Protein AF-A0A955DPN1-F1 (afdb_monomer)

Radius of gyration: 27.13 Å; Cα contacts (8 Å, |Δi|>4): 500; chains: 1; bounding box: 101×66×66 Å

Sequence (346 aa):
MSRCRNTTSLIPILIAGGLMCVSGARPARAHVAPSDNAGPDRGAAIAEAITALTGWVRAFQTPLFDEPAASIPLPDTPAVCVLLRQRGRFVGDGIDDAGDDKMIRRAAGRAMAEALNDRVITEIPASLQDSIGEQLTVELDIAGEIEPVPGGRFDRAAESIDPGVHGFAMRRGNTIAWRFPAQMLAEGTAGGAAQQMRQLALELELPAEEELGELVAGRDVSLYRFETIHFVVPVGSNAPIVLRRGDTLVHAGPALRDDALALADGIAAHLMARCIRFSAASPDGPESDASAEGPFIVAVADRWRAKTPLPPVQPADERNTLLTMEALARYAGHPRANAAAAARAR

Solvent-accessible surface area (backbone atoms only — not comparable to full-atom values): 20234 Å² total; per-residue (Å²): 143,81,89,83,82,87,80,89,79,87,77,87,81,80,86,79,85,75,82,76,80,80,76,81,73,70,76,76,73,78,72,75,65,84,67,87,76,60,51,75,67,53,56,53,36,48,54,50,47,52,53,52,51,49,52,24,43,37,67,65,46,71,68,54,90,85,42,72,86,24,55,53,63,59,82,85,33,54,33,38,36,25,39,34,21,49,90,85,41,73,39,25,48,15,71,27,57,82,63,52,35,42,29,65,48,53,5,45,49,39,14,52,56,39,28,62,70,26,67,77,57,63,69,48,55,77,93,51,54,80,53,45,27,53,53,31,27,43,32,39,38,39,34,42,71,74,41,80,51,79,47,62,34,44,66,64,37,32,73,76,53,47,66,31,51,36,22,37,35,42,34,46,81,92,48,73,44,80,45,51,24,66,56,28,52,68,74,34,43,34,72,38,49,35,62,53,53,51,50,47,36,48,75,69,73,41,69,88,86,61,43,45,35,56,40,42,74,74,58,61,38,49,46,29,33,26,45,60,56,34,37,36,28,48,57,91,48,90,65,70,42,59,40,57,61,88,37,73,74,72,77,92,62,86,83,48,75,65,58,57,50,53,49,52,52,49,51,52,52,54,51,59,75,50,39,48,72,42,74,66,75,60,96,84,62,78,95,70,75,100,74,64,81,35,70,65,44,51,80,74,70,55,66,84,74,67,98,63,93,71,78,94,72,72,72,62,63,60,54,52,26,51,52,50,51,51,51,34,45,55,45,40,66,38,97,79,44,56,68,69,61,22,61,72,42,102

pLDDT: mean 78.34, std 22.87, range [27.98, 98.81]

Structure (mmCIF, N/CA/C/O backbone):
data_AF-A0A955DPN1-F1
#
_entry.id   AF-A0A955DPN1-F1
#
loop_
_atom_site.group_PDB
_atom_site.id
_atom_site.type_symbol
_atom_site.label_atom_id
_atom_site.label_alt_id
_atom_site.label_comp_id
_atom_site.label_asym_id
_atom_site.label_entity_id
_atom_site.label_seq_id
_atom_site.pdbx_PDB_ins_code
_atom_site.Cartn_x
_atom_site.Cartn_y
_atom_site.Cartn_z
_atom_site.occupancy
_atom_site.B_iso_or_equiv
_atom_site.auth_seq_id
_atom_site.auth_comp_id
_atom_site.auth_asym_id
_atom_site.auth_atom_id
_atom_site.pdbx_PDB_model_num
ATOM 1 N N . MET A 1 1 ? 78.372 43.302 -22.611 1.00 49.19 1 MET A N 1
ATOM 2 C CA . MET A 1 1 ? 78.490 43.890 -21.257 1.00 49.19 1 MET A CA 1
ATOM 3 C C . MET A 1 1 ? 77.511 45.050 -21.141 1.00 49.19 1 MET A C 1
ATOM 5 O O . MET A 1 1 ? 77.825 46.140 -21.587 1.00 49.19 1 MET A O 1
ATOM 9 N N . SER A 1 2 ? 76.309 44.815 -20.613 1.00 41.09 2 SER A N 1
ATOM 10 C CA . SER A 1 2 ? 75.369 45.891 -20.281 1.00 41.09 2 SER A CA 1
ATOM 11 C C . SER A 1 2 ? 74.520 45.447 -19.092 1.00 41.09 2 SER A C 1
ATOM 13 O O . SER A 1 2 ? 73.980 44.343 -19.091 1.00 41.09 2 SER A O 1
ATOM 15 N N . ARG A 1 3 ? 74.520 46.267 -18.038 1.00 41.53 3 ARG A N 1
ATOM 16 C CA . ARG A 1 3 ? 73.886 46.016 -16.738 1.00 41.53 3 ARG A CA 1
ATOM 17 C C . ARG A 1 3 ? 72.402 46.387 -16.821 1.00 41.53 3 ARG A C 1
ATOM 19 O O . ARG A 1 3 ? 72.100 47.546 -17.085 1.00 41.53 3 ARG A O 1
ATOM 26 N N . CYS A 1 4 ? 71.497 45.457 -16.518 1.00 43.50 4 CYS A N 1
ATOM 27 C CA . CYS A 1 4 ? 70.114 45.783 -16.151 1.00 43.50 4 CYS A CA 1
ATOM 28 C C . CYS A 1 4 ? 70.021 45.929 -14.627 1.00 43.50 4 CYS A C 1
ATOM 30 O O . CYS A 1 4 ? 70.470 45.056 -13.885 1.00 43.50 4 CYS A O 1
ATOM 32 N N . ARG A 1 5 ? 69.495 47.070 -14.170 1.00 51.28 5 ARG A N 1
ATOM 33 C CA . ARG A 1 5 ? 69.227 47.375 -12.760 1.00 51.28 5 ARG A CA 1
ATOM 34 C C . ARG A 1 5 ? 67.845 46.849 -12.373 1.00 51.28 5 ARG A C 1
ATOM 36 O O . ARG A 1 5 ? 66.875 47.106 -13.077 1.00 51.28 5 ARG A O 1
ATOM 43 N N . ASN A 1 6 ? 67.802 46.162 -11.234 1.00 36.84 6 ASN A N 1
ATOM 44 C CA . ASN A 1 6 ? 66.601 45.789 -10.495 1.00 36.84 6 ASN A CA 1
ATOM 45 C C . ASN A 1 6 ? 65.925 47.028 -9.894 1.00 36.84 6 ASN A C 1
ATOM 47 O O . ASN A 1 6 ? 66.591 47.822 -9.226 1.00 36.84 6 ASN A O 1
ATOM 51 N N . THR A 1 7 ? 64.603 47.112 -10.029 1.00 44.59 7 THR A N 1
ATOM 52 C CA . THR A 1 7 ? 63.748 47.964 -9.194 1.00 44.59 7 THR A CA 1
ATOM 53 C C . THR A 1 7 ? 62.647 47.084 -8.615 1.00 44.59 7 THR A C 1
ATOM 55 O O . THR A 1 7 ? 61.692 46.720 -9.295 1.00 44.59 7 THR A O 1
ATOM 58 N N . THR A 1 8 ? 62.830 46.689 -7.359 1.00 37.66 8 THR A N 1
ATOM 59 C CA . THR A 1 8 ? 61.875 45.910 -6.569 1.00 37.66 8 THR A CA 1
ATOM 60 C C . THR A 1 8 ? 60.792 46.855 -6.051 1.00 37.66 8 THR A C 1
ATOM 62 O O . THR A 1 8 ? 61.086 47.736 -5.246 1.00 37.66 8 THR A O 1
ATOM 65 N N . SER A 1 9 ? 59.551 46.696 -6.514 1.00 37.34 9 SER A N 1
ATOM 66 C CA . SER A 1 9 ? 58.376 47.353 -5.934 1.00 37.34 9 SER A CA 1
ATOM 67 C C . SER A 1 9 ? 57.582 46.312 -5.144 1.00 37.34 9 SER A C 1
ATOM 69 O O . SER A 1 9 ? 57.165 45.292 -5.691 1.00 37.34 9 SER A O 1
ATOM 71 N N . LEU A 1 10 ? 57.455 46.541 -3.837 1.00 37.41 10 LEU A N 1
ATOM 72 C CA . LEU A 1 10 ? 56.680 45.730 -2.902 1.00 37.41 10 LEU A CA 1
ATOM 73 C C . LEU A 1 10 ? 55.201 46.123 -3.009 1.00 37.41 10 LEU A C 1
ATOM 75 O O . LEU A 1 10 ? 54.825 47.231 -2.635 1.00 37.41 10 LEU A O 1
ATOM 79 N N . ILE A 1 11 ? 54.372 45.204 -3.503 1.00 38.09 11 ILE A N 1
ATOM 80 C CA . ILE A 1 11 ? 52.908 45.288 -3.444 1.00 38.09 11 ILE A CA 1
ATOM 81 C C . ILE A 1 11 ? 52.456 44.568 -2.164 1.00 38.09 11 ILE A C 1
ATOM 83 O O . ILE A 1 11 ? 52.776 43.387 -2.007 1.00 38.09 11 ILE A O 1
ATOM 87 N N . PRO A 1 12 ? 51.708 45.208 -1.248 1.00 38.12 12 PRO A N 1
ATOM 88 C CA . PRO A 1 12 ? 51.078 44.494 -0.147 1.00 38.12 12 PRO A CA 1
ATOM 89 C C . PRO A 1 12 ? 49.860 43.717 -0.669 1.00 38.12 12 PRO A C 1
ATOM 91 O O . PRO A 1 12 ? 48.863 44.298 -1.093 1.00 38.12 12 PRO A O 1
ATOM 94 N N . ILE A 1 13 ? 49.948 42.385 -0.635 1.00 34.62 13 ILE A N 1
ATOM 95 C CA . ILE A 1 13 ? 48.815 41.481 -0.848 1.00 34.62 13 ILE A CA 1
ATOM 96 C C . ILE A 1 13 ? 47.985 41.479 0.441 1.00 34.62 13 ILE A C 1
ATOM 98 O O . ILE A 1 13 ? 48.383 40.899 1.450 1.00 34.62 13 ILE A O 1
ATOM 102 N N . LEU A 1 14 ? 46.826 42.138 0.407 1.00 30.97 14 LEU A N 1
ATOM 103 C CA . LEU A 1 14 ? 45.787 42.001 1.424 1.00 30.97 14 LEU A CA 1
ATOM 104 C C . LEU A 1 14 ? 45.031 40.689 1.153 1.00 30.97 14 LEU A C 1
ATOM 106 O O . LEU A 1 14 ? 44.224 40.608 0.229 1.00 30.97 14 LEU A O 1
ATOM 110 N N . ILE A 1 15 ? 45.305 39.645 1.937 1.00 36.97 15 ILE A N 1
ATOM 111 C CA . ILE A 1 15 ? 44.531 38.396 1.907 1.00 36.97 15 ILE A CA 1
ATOM 112 C C . ILE A 1 15 ? 43.290 38.597 2.784 1.00 36.97 15 ILE A C 1
ATOM 114 O O . ILE A 1 15 ? 43.314 38.353 3.987 1.00 36.97 15 ILE A O 1
ATOM 118 N N . ALA A 1 16 ? 42.198 39.057 2.176 1.00 35.19 16 ALA A N 1
ATOM 119 C CA . ALA A 1 16 ? 40.862 38.976 2.756 1.00 35.19 16 ALA A CA 1
ATOM 120 C C . ALA A 1 16 ? 40.240 37.628 2.355 1.00 35.19 16 ALA A C 1
ATOM 122 O O . ALA A 1 16 ? 39.578 37.506 1.326 1.00 35.19 16 ALA A O 1
ATOM 123 N N . GLY A 1 17 ? 40.503 36.591 3.153 1.00 32.34 17 GLY A N 1
ATOM 124 C CA . GLY A 1 17 ? 39.889 35.269 3.011 1.00 32.34 17 GLY A CA 1
ATOM 125 C C . GLY A 1 17 ? 38.437 35.277 3.488 1.00 32.34 17 GLY A C 1
ATOM 126 O O . GLY A 1 17 ? 38.140 34.805 4.580 1.00 32.34 17 GLY A O 1
ATOM 127 N N . GLY A 1 18 ? 37.537 35.841 2.684 1.00 31.52 18 GLY A N 1
ATOM 128 C CA . GLY A 1 18 ? 36.095 35.701 2.862 1.00 31.52 18 GLY A CA 1
ATOM 129 C C . GLY A 1 18 ? 35.643 34.325 2.382 1.00 31.52 18 GLY A C 1
ATOM 130 O O . GLY A 1 18 ? 35.531 34.089 1.181 1.00 31.52 18 GLY A O 1
ATOM 131 N N . LEU A 1 19 ? 35.386 33.414 3.319 1.00 32.81 19 LEU A N 1
ATOM 132 C CA . LEU A 1 19 ? 34.731 32.136 3.056 1.00 32.81 19 LEU A CA 1
ATOM 133 C C . LEU A 1 19 ? 33.259 32.409 2.686 1.00 32.81 19 LEU A C 1
ATOM 135 O O . LEU A 1 19 ? 32.390 32.481 3.551 1.00 32.81 19 LEU A O 1
ATOM 139 N N . MET A 1 20 ? 32.976 32.620 1.398 1.00 27.98 20 MET A N 1
ATOM 140 C CA . MET A 1 20 ? 31.605 32.627 0.883 1.00 27.98 20 MET A CA 1
ATOM 141 C C . MET A 1 20 ? 31.064 31.194 0.909 1.00 27.98 20 MET A C 1
ATOM 143 O O . MET A 1 20 ? 31.364 30.383 0.034 1.00 27.98 20 MET A O 1
ATOM 147 N N . CYS A 1 21 ? 30.236 30.884 1.906 1.00 30.19 21 CYS A N 1
ATOM 148 C CA . CYS A 1 21 ? 29.330 29.743 1.846 1.00 30.19 21 CYS A CA 1
ATOM 149 C C . CYS A 1 21 ? 28.296 30.005 0.744 1.00 30.19 21 CYS A C 1
ATOM 151 O O . CYS A 1 21 ? 27.270 30.645 0.973 1.00 30.19 21 CYS A O 1
ATOM 153 N N . VAL A 1 22 ? 28.565 29.516 -0.466 1.00 29.02 22 VAL A N 1
ATOM 154 C CA . VAL A 1 22 ? 27.547 29.385 -1.512 1.00 29.02 22 VAL A CA 1
ATOM 155 C C . VAL A 1 22 ? 26.639 28.226 -1.105 1.00 29.02 22 VAL A C 1
ATOM 157 O O . VAL A 1 22 ? 26.831 27.079 -1.503 1.00 29.02 22 VAL A O 1
ATOM 160 N N . SER A 1 23 ? 25.660 28.521 -0.251 1.00 34.00 23 SER A N 1
ATOM 161 C CA . SER A 1 23 ? 24.534 27.632 0.018 1.00 34.00 23 SER A CA 1
ATOM 162 C C . SER A 1 23 ? 23.695 27.544 -1.251 1.00 34.00 23 SER A C 1
ATOM 164 O O . SER A 1 23 ? 22.790 28.345 -1.476 1.00 34.00 23 SER A O 1
ATOM 166 N N . GLY A 1 24 ? 24.020 26.573 -2.105 1.00 29.48 24 GLY A N 1
ATOM 167 C CA . GLY A 1 24 ? 23.182 26.149 -3.217 1.00 29.48 24 GLY A CA 1
ATOM 168 C C . GLY A 1 24 ? 21.908 25.498 -2.687 1.00 29.48 24 GLY A C 1
ATOM 169 O O . GLY A 1 24 ? 21.762 24.279 -2.733 1.00 29.48 24 GLY A O 1
ATOM 170 N N . ALA A 1 25 ? 20.991 26.308 -2.158 1.00 32.88 25 ALA A N 1
ATOM 171 C CA . ALA A 1 25 ? 19.618 25.902 -1.942 1.00 32.88 25 ALA A CA 1
ATOM 172 C C . ALA A 1 25 ? 19.031 25.596 -3.323 1.00 32.88 25 ALA A C 1
ATOM 174 O O . ALA A 1 25 ? 18.655 26.497 -4.072 1.00 32.88 25 ALA A O 1
ATOM 175 N N . ARG A 1 26 ? 19.004 24.310 -3.695 1.00 30.22 26 ARG A N 1
ATOM 176 C CA . ARG A 1 26 ? 18.127 23.859 -4.775 1.00 30.22 26 ARG A CA 1
ATOM 177 C C . ARG A 1 26 ? 16.724 24.333 -4.394 1.00 30.22 26 ARG A C 1
ATOM 179 O O . ARG A 1 26 ? 16.301 24.011 -3.282 1.00 30.22 26 ARG A O 1
ATOM 186 N N . PRO A 1 27 ? 16.022 25.097 -5.248 1.00 28.92 27 PRO A N 1
ATOM 187 C CA . PRO A 1 27 ? 14.641 25.437 -4.965 1.00 28.92 27 PRO A CA 1
ATOM 188 C C . PRO A 1 27 ? 13.906 24.120 -4.739 1.00 28.92 27 PRO A C 1
ATOM 190 O O . PRO A 1 27 ? 13.987 23.213 -5.573 1.00 28.92 27 PRO A O 1
ATOM 193 N N . ALA A 1 28 ? 13.262 23.988 -3.578 1.00 33.62 28 ALA A N 1
ATOM 194 C CA . ALA A 1 28 ? 12.294 22.932 -3.366 1.00 33.62 28 ALA A CA 1
ATOM 195 C C . ALA A 1 28 ? 11.327 23.030 -4.546 1.00 33.62 28 ALA A C 1
ATOM 197 O O . ALA A 1 28 ? 10.670 24.058 -4.720 1.00 33.62 28 ALA A O 1
ATOM 198 N N . ARG A 1 29 ? 11.324 22.020 -5.425 1.00 29.92 29 ARG A N 1
ATOM 199 C CA . ARG A 1 29 ? 10.289 21.920 -6.450 1.00 29.92 29 ARG A CA 1
ATOM 200 C C . ARG A 1 29 ? 8.978 21.978 -5.683 1.00 29.92 29 ARG A C 1
ATOM 202 O O . ARG A 1 29 ? 8.756 21.136 -4.816 1.00 29.92 29 ARG A O 1
ATOM 209 N N . ALA A 1 30 ? 8.168 22.997 -5.959 1.00 30.41 30 ALA A N 1
ATOM 210 C CA . ALA A 1 30 ? 6.791 23.023 -5.510 1.00 30.41 30 ALA A CA 1
ATOM 211 C C . ALA A 1 30 ? 6.170 21.725 -6.025 1.00 30.41 30 ALA A C 1
ATOM 213 O O . ALA A 1 30 ? 6.030 21.538 -7.235 1.00 30.41 30 ALA A O 1
ATOM 214 N N . HIS A 1 31 ? 5.943 20.778 -5.118 1.00 39.78 31 HIS A N 1
ATOM 215 C CA . HIS A 1 31 ? 5.245 19.560 -5.467 1.00 39.78 31 HIS A CA 1
ATOM 216 C C . HIS A 1 31 ? 3.850 19.989 -5.883 1.00 39.78 31 HIS A C 1
ATOM 218 O O . HIS A 1 31 ? 3.124 20.596 -5.095 1.00 39.78 31 HIS A O 1
ATOM 224 N N . VAL A 1 32 ? 3.526 19.705 -7.139 1.00 33.56 32 VAL A N 1
ATOM 225 C CA . VAL A 1 32 ? 2.166 19.765 -7.654 1.00 33.56 32 VAL A CA 1
ATOM 226 C C . VAL A 1 32 ? 1.325 18.957 -6.664 1.00 33.56 32 VAL A C 1
ATOM 228 O O . VAL A 1 32 ? 1.688 17.826 -6.328 1.00 33.56 32 VAL A O 1
ATOM 231 N N . ALA A 1 33 ? 0.283 19.573 -6.101 1.00 39.56 33 ALA A N 1
ATOM 232 C CA . ALA A 1 33 ? -0.752 18.830 -5.390 1.00 39.56 33 ALA A CA 1
ATOM 233 C C . ALA A 1 33 ? -1.202 17.666 -6.295 1.00 39.56 33 ALA A C 1
ATOM 235 O O . ALA A 1 33 ? -1.120 17.837 -7.514 1.00 39.56 33 ALA A O 1
ATOM 236 N N . PRO A 1 34 ? -1.621 16.502 -5.758 1.00 46.75 34 PRO A N 1
ATOM 237 C CA . PRO A 1 34 ? -2.196 15.444 -6.594 1.00 46.75 34 PRO A CA 1
ATOM 238 C C . PRO A 1 34 ? -3.159 16.114 -7.567 1.00 46.75 34 PRO A C 1
ATOM 240 O O . PRO A 1 34 ? -4.005 16.890 -7.126 1.00 46.75 34 PRO A O 1
ATOM 243 N N . SER A 1 35 ? -2.898 15.987 -8.871 1.00 43.94 35 SER A N 1
ATOM 244 C CA . SER A 1 35 ? -3.526 16.883 -9.836 1.00 43.94 35 SER A CA 1
ATOM 245 C C . SER A 1 35 ? -5.037 16.807 -9.651 1.00 43.94 35 SER A C 1
ATOM 247 O O . SER A 1 35 ? -5.589 15.711 -9.757 1.00 43.94 35 SER A O 1
ATOM 249 N N . ASP A 1 36 ? -5.700 17.950 -9.463 1.00 46.56 36 ASP A N 1
ATOM 250 C CA . ASP A 1 36 ? -7.168 18.105 -9.481 1.00 46.56 36 ASP A CA 1
ATOM 251 C C . ASP A 1 36 ? -7.813 17.631 -10.812 1.00 46.56 36 ASP A C 1
ATOM 253 O O . ASP A 1 36 ? -8.993 17.843 -11.065 1.00 46.56 36 ASP A O 1
ATOM 257 N N . ASN A 1 37 ? -7.047 16.973 -11.686 1.00 45.25 37 ASN A N 1
ATOM 258 C CA . ASN A 1 37 ? -7.471 16.374 -12.943 1.00 45.25 37 ASN A CA 1
ATOM 259 C C . ASN A 1 37 ? -8.118 14.993 -12.775 1.00 45.25 37 ASN A C 1
ATOM 261 O O . ASN A 1 37 ? -8.445 14.362 -13.781 1.00 45.25 37 ASN A O 1
ATOM 265 N N . ALA A 1 38 ? -8.305 14.489 -11.550 1.00 56.12 38 ALA A N 1
ATOM 266 C CA . ALA A 1 38 ? -9.235 13.388 -11.350 1.00 56.12 38 ALA A CA 1
ATOM 267 C C . ALA A 1 38 ? -10.624 13.915 -11.727 1.00 56.12 38 ALA A C 1
ATOM 269 O O . ALA A 1 38 ? -11.233 14.669 -10.971 1.00 56.12 38 ALA A O 1
ATOM 270 N N . GLY A 1 39 ? -11.097 13.573 -12.931 1.00 60.09 39 GLY A N 1
ATOM 271 C CA . GLY A 1 39 ? -12.447 13.922 -13.358 1.00 60.09 39 GLY A CA 1
ATOM 272 C C . GLY A 1 39 ? -13.460 13.533 -12.272 1.00 60.09 39 GLY A C 1
ATOM 273 O O . GLY A 1 39 ? -13.199 12.590 -11.516 1.00 60.09 39 GLY A O 1
ATOM 274 N N . PRO A 1 40 ? -14.601 14.236 -12.165 1.00 65.06 40 PRO A N 1
ATOM 275 C CA . PRO A 1 40 ? -15.591 14.015 -11.104 1.00 65.06 40 PRO A CA 1
ATOM 276 C C . PRO A 1 40 ? -15.974 12.533 -10.936 1.00 65.06 40 PRO A C 1
ATOM 278 O O . PRO A 1 40 ? -16.192 12.070 -9.816 1.00 65.06 40 PRO A O 1
ATOM 281 N N . ASP A 1 41 ? -15.937 11.774 -12.029 1.00 80.81 41 ASP A N 1
ATOM 282 C CA . ASP A 1 41 ? -16.224 10.341 -12.069 1.00 80.81 41 ASP A CA 1
ATOM 283 C C . ASP A 1 41 ? -15.196 9.488 -11.298 1.00 80.81 41 ASP A C 1
ATOM 285 O O . ASP A 1 41 ? -15.568 8.530 -10.619 1.00 80.81 41 ASP A O 1
ATOM 289 N N . ARG A 1 42 ? -13.904 9.853 -11.316 1.00 86.94 42 ARG A N 1
ATOM 290 C CA . ARG A 1 42 ? -12.852 9.123 -10.582 1.00 86.94 42 ARG A CA 1
ATOM 291 C C . ARG A 1 42 ? -12.993 9.308 -9.073 1.00 86.94 42 ARG A C 1
ATOM 293 O O . ARG A 1 42 ? -12.794 8.357 -8.323 1.00 86.94 42 ARG A O 1
ATOM 300 N N . GLY A 1 43 ? -13.358 10.510 -8.623 1.00 88.31 43 GLY A N 1
ATOM 301 C CA . GLY A 1 43 ? -13.596 10.781 -7.203 1.00 88.31 43 GLY A CA 1
ATOM 302 C C . GLY A 1 43 ? -14.744 9.941 -6.635 1.00 88.31 43 GLY A C 1
ATOM 303 O O . GLY A 1 43 ? -14.609 9.368 -5.553 1.00 88.31 43 GLY A O 1
ATOM 304 N N . ALA A 1 44 ? -15.840 9.808 -7.389 1.00 91.31 44 ALA A N 1
ATOM 305 C CA . ALA A 1 44 ? -16.978 8.974 -7.006 1.00 91.31 44 ALA A CA 1
ATOM 306 C C . ALA A 1 44 ? -16.607 7.482 -6.925 1.00 91.31 44 ALA A C 1
ATOM 308 O O . ALA A 1 44 ? -16.907 6.839 -5.919 1.00 91.31 44 ALA A O 1
ATOM 309 N N . ALA A 1 45 ? -15.886 6.964 -7.925 1.00 93.31 45 ALA A N 1
ATOM 310 C CA . ALA A 1 45 ? -15.417 5.576 -7.945 1.00 93.31 45 ALA A CA 1
ATOM 311 C C . ALA A 1 45 ? -14.508 5.239 -6.749 1.00 93.31 45 ALA A C 1
ATOM 313 O O . ALA A 1 45 ? -14.640 4.188 -6.125 1.00 93.31 45 ALA A O 1
ATOM 314 N N . ILE A 1 46 ? -13.611 6.157 -6.378 1.00 95.00 46 ILE A N 1
ATOM 315 C CA . ILE A 1 46 ? -12.737 5.987 -5.210 1.00 95.00 46 ILE A CA 1
ATOM 316 C C . ILE A 1 46 ? -13.545 5.997 -3.903 1.00 95.00 46 ILE A C 1
ATOM 318 O O . ILE A 1 46 ? -13.292 5.184 -3.014 1.00 95.00 46 ILE A O 1
ATOM 322 N N . ALA A 1 47 ? -14.529 6.889 -3.767 1.00 94.50 47 ALA A N 1
ATOM 323 C CA . ALA A 1 47 ? -15.384 6.930 -2.581 1.00 94.50 47 ALA A CA 1
ATOM 324 C C . ALA A 1 47 ? -16.213 5.640 -2.419 1.00 94.50 47 ALA A C 1
ATOM 326 O O . ALA A 1 47 ? -16.336 5.115 -1.307 1.00 94.50 47 ALA A O 1
ATOM 327 N N . GLU A 1 48 ? -16.738 5.104 -3.525 1.00 96.06 48 GLU A N 1
ATOM 328 C CA . GLU A 1 48 ? -17.415 3.804 -3.567 1.00 96.06 48 GLU A CA 1
ATOM 329 C C . GLU A 1 48 ? -16.469 2.667 -3.156 1.00 96.06 48 GLU A C 1
ATOM 331 O O . GLU A 1 48 ? -16.800 1.892 -2.256 1.00 96.06 48 GLU A O 1
ATOM 336 N N . ALA A 1 49 ? -15.260 2.630 -3.726 1.00 97.25 49 ALA A N 1
ATOM 337 C CA . ALA A 1 49 ? -14.221 1.658 -3.392 1.00 97.25 49 ALA A CA 1
ATOM 338 C C . ALA A 1 49 ? -13.903 1.620 -1.895 1.00 97.25 49 ALA A C 1
ATOM 340 O O . ALA A 1 49 ? -13.896 0.550 -1.289 1.00 97.25 49 ALA A O 1
ATOM 341 N N . ILE A 1 50 ? -13.683 2.784 -1.281 1.00 97.81 50 ILE A N 1
ATOM 342 C CA . ILE A 1 50 ? -13.374 2.892 0.150 1.00 97.81 50 ILE A CA 1
ATOM 343 C C . ILE A 1 50 ? -14.556 2.428 1.004 1.00 97.81 50 ILE A C 1
ATOM 345 O O . ILE A 1 50 ? -14.363 1.709 1.988 1.00 97.81 50 ILE A O 1
ATOM 349 N N . THR A 1 51 ? -15.776 2.829 0.638 1.00 97.56 51 THR A N 1
ATOM 350 C CA . THR A 1 51 ? -16.995 2.466 1.373 1.00 97.56 51 THR A CA 1
ATOM 351 C C . THR A 1 51 ? -17.206 0.955 1.355 1.00 97.56 51 THR A C 1
ATOM 353 O O . THR A 1 51 ? -17.407 0.344 2.406 1.00 97.56 51 THR A O 1
ATOM 356 N N . ALA A 1 52 ? -17.101 0.340 0.177 1.00 98.00 52 ALA A N 1
ATOM 357 C CA . ALA A 1 52 ? -17.262 -1.096 0.009 1.00 98.00 52 ALA A CA 1
ATOM 358 C C . ALA A 1 52 ? -16.146 -1.883 0.708 1.00 98.00 52 ALA A C 1
ATOM 360 O O . ALA A 1 52 ? -16.442 -2.773 1.504 1.00 98.00 52 ALA A O 1
ATOM 361 N N . LEU A 1 53 ? -14.879 -1.503 0.493 1.00 98.44 53 LEU A N 1
ATOM 362 C CA . LEU A 1 53 ? -13.723 -2.119 1.150 1.00 98.44 53 LEU A CA 1
ATOM 363 C C . LEU A 1 53 ? -13.869 -2.089 2.673 1.00 98.44 53 LEU A C 1
ATOM 365 O O . LEU A 1 53 ? -13.668 -3.106 3.335 1.00 98.44 53 LEU A O 1
ATOM 369 N N . THR A 1 54 ? -14.255 -0.938 3.228 1.00 97.88 54 THR A N 1
ATOM 370 C CA . THR A 1 54 ? -14.483 -0.796 4.669 1.00 97.88 54 THR A CA 1
ATOM 371 C C . THR A 1 54 ? -15.595 -1.731 5.122 1.00 97.88 54 THR A C 1
ATOM 373 O O . THR A 1 54 ? -15.400 -2.464 6.084 1.00 97.88 54 THR A O 1
ATOM 376 N N . GLY A 1 55 ? -16.732 -1.766 4.421 1.00 97.38 55 GLY A N 1
ATOM 377 C CA . GLY A 1 55 ? -17.833 -2.680 4.736 1.00 97.38 55 GLY A CA 1
ATOM 378 C C . GLY A 1 55 ? -17.395 -4.147 4.772 1.00 97.38 55 GLY A C 1
ATOM 379 O O . GLY A 1 55 ? -17.704 -4.854 5.731 1.00 97.38 55 GLY A O 1
ATOM 380 N N . TRP A 1 56 ? -16.611 -4.582 3.783 1.00 98.12 56 TRP A N 1
ATOM 381 C CA . TRP A 1 56 ? -16.095 -5.952 3.707 1.00 98.12 56 TRP A CA 1
ATOM 382 C C . TRP A 1 56 ? -15.132 -6.276 4.840 1.00 98.12 56 TRP A C 1
ATOM 384 O O . TRP A 1 56 ? -15.270 -7.313 5.478 1.00 98.12 56 TRP A O 1
ATOM 394 N N . VAL A 1 57 ? -14.179 -5.386 5.129 1.00 97.62 57 VAL A N 1
ATOM 395 C CA . VAL A 1 57 ? -13.216 -5.609 6.214 1.00 97.62 57 VAL A CA 1
ATOM 396 C C . VAL A 1 57 ? -13.910 -5.597 7.572 1.00 97.62 57 VAL A C 1
ATOM 398 O O . VAL A 1 57 ? -13.583 -6.420 8.420 1.00 97.62 57 VAL A O 1
ATOM 401 N N . ARG A 1 58 ? -14.893 -4.714 7.784 1.00 96.88 58 ARG A N 1
ATOM 402 C CA . ARG A 1 58 ? -15.668 -4.637 9.035 1.00 96.88 58 ARG A CA 1
ATOM 403 C C . ARG A 1 58 ? -16.481 -5.905 9.275 1.00 96.88 58 ARG A C 1
ATOM 405 O O . ARG A 1 58 ? -16.461 -6.414 10.388 1.00 96.88 58 ARG A O 1
ATOM 412 N N . ALA A 1 59 ? -17.114 -6.437 8.229 1.00 96.19 59 ALA A N 1
ATOM 413 C CA . ALA A 1 59 ? -17.781 -7.740 8.255 1.00 96.19 59 ALA A CA 1
ATOM 414 C C . ALA A 1 59 ? -16.802 -8.929 8.197 1.00 96.19 59 ALA A C 1
ATOM 416 O O . ALA A 1 59 ? -17.226 -10.078 8.271 1.00 96.19 59 ALA A O 1
ATOM 417 N N . PHE A 1 60 ? -15.507 -8.651 8.018 1.00 96.19 60 PHE A N 1
ATOM 418 C CA . PHE A 1 60 ? -14.442 -9.619 7.777 1.00 96.19 60 PHE A CA 1
ATOM 419 C C . PHE A 1 60 ? -14.778 -10.646 6.674 1.00 96.19 60 PHE A C 1
ATOM 421 O O . PHE A 1 60 ? -14.444 -11.828 6.748 1.00 96.19 60 PHE A O 1
ATOM 428 N N . GLN A 1 61 ? -15.467 -10.180 5.629 1.00 96.88 61 GLN A N 1
ATOM 429 C CA . GLN A 1 61 ? -15.991 -10.997 4.542 1.00 96.88 61 GLN A CA 1
ATOM 430 C C . GLN A 1 61 ? -15.993 -10.204 3.231 1.00 96.88 61 GLN A C 1
ATOM 432 O O . GLN A 1 61 ? -16.520 -9.097 3.160 1.00 96.88 61 GLN A O 1
ATOM 437 N N . THR A 1 62 ? -15.441 -10.794 2.166 1.00 97.94 62 THR A N 1
ATOM 438 C CA . THR A 1 62 ? -15.575 -10.250 0.802 1.00 97.94 62 THR A CA 1
ATOM 439 C C . THR A 1 62 ? -16.766 -10.880 0.079 1.00 97.94 62 THR A C 1
ATOM 441 O O . THR A 1 62 ? -17.053 -12.057 0.319 1.00 97.94 62 THR A O 1
ATOM 444 N N . PRO A 1 63 ? -17.427 -10.145 -0.834 1.00 98.19 63 PRO A N 1
ATOM 445 C CA . PRO A 1 63 ? -18.450 -10.714 -1.704 1.00 98.19 63 PRO A CA 1
ATOM 446 C C . PRO A 1 63 ? -17.883 -11.836 -2.590 1.00 98.19 63 PRO A C 1
ATOM 448 O O . PRO A 1 63 ? -16.666 -11.923 -2.853 1.00 98.19 63 PRO A O 1
ATOM 451 N N . LEU A 1 64 ? -18.773 -12.709 -3.060 1.00 97.75 64 LEU A N 1
ATOM 452 C CA . LEU A 1 64 ? -18.428 -13.728 -4.054 1.00 97.75 64 LEU A CA 1
ATOM 453 C C . LEU A 1 64 ? -18.061 -13.066 -5.391 1.00 97.75 64 LEU A C 1
ATOM 455 O O . LEU A 1 64 ? -18.465 -11.946 -5.679 1.00 97.75 64 LEU A O 1
ATOM 459 N N . PHE A 1 65 ? -17.250 -13.736 -6.213 1.00 95.88 65 PHE A N 1
ATOM 460 C CA . PHE A 1 65 ? -16.701 -13.143 -7.445 1.00 95.88 65 PHE A CA 1
ATOM 461 C C . PHE A 1 65 ? -17.752 -12.784 -8.507 1.00 95.88 65 PHE A C 1
ATOM 463 O O . PHE A 1 65 ? -17.488 -11.938 -9.361 1.00 95.88 65 PHE A O 1
ATOM 470 N N . ASP A 1 66 ? -18.896 -13.456 -8.483 1.00 96.56 66 ASP A N 1
ATOM 471 C CA . ASP A 1 66 ? -20.034 -13.278 -9.382 1.00 96.56 66 ASP A CA 1
ATOM 472 C C . ASP A 1 66 ? -21.089 -12.305 -8.835 1.00 96.56 66 ASP A C 1
ATOM 474 O O . ASP A 1 66 ? -21.991 -11.898 -9.568 1.00 96.56 66 ASP A O 1
ATOM 478 N N . GLU A 1 67 ? -20.970 -11.890 -7.572 1.00 97.69 67 GLU A N 1
ATOM 479 C CA . GLU A 1 67 ? -21.857 -10.893 -6.989 1.00 97.69 67 GLU A CA 1
ATOM 480 C C . GLU A 1 67 ? -21.535 -9.498 -7.544 1.00 97.69 67 GLU A C 1
ATOM 482 O O . GLU A 1 67 ? -20.367 -9.102 -7.580 1.00 97.69 67 GLU A O 1
ATOM 487 N N . PRO A 1 68 ? -22.550 -8.685 -7.896 1.00 97.25 68 PRO A N 1
ATOM 488 C CA . PRO A 1 68 ? -22.334 -7.317 -8.369 1.00 97.25 68 PRO A CA 1
ATOM 489 C C . PRO A 1 68 ? -21.521 -6.460 -7.394 1.00 97.25 68 PRO A C 1
ATOM 491 O O . PRO A 1 68 ? -20.739 -5.617 -7.818 1.00 97.25 68 PRO A O 1
ATOM 494 N N . ALA A 1 69 ? -21.656 -6.713 -6.088 1.00 97.31 69 ALA A N 1
ATOM 495 C CA . ALA A 1 69 ? -20.899 -6.016 -5.058 1.00 97.31 69 ALA A CA 1
ATOM 496 C C . ALA A 1 69 ? -19.379 -6.230 -5.176 1.00 97.31 69 ALA A C 1
ATOM 498 O O . ALA A 1 69 ? -18.631 -5.389 -4.708 1.00 97.31 69 ALA A O 1
ATOM 499 N N . ALA A 1 70 ? -18.896 -7.309 -5.803 1.00 97.62 70 ALA A N 1
ATOM 500 C CA . ALA A 1 70 ? -17.463 -7.545 -5.999 1.00 97.62 70 ALA A CA 1
ATOM 501 C C . ALA A 1 70 ? -16.834 -6.697 -7.118 1.00 97.62 70 ALA A C 1
ATOM 503 O O . ALA A 1 70 ? -15.615 -6.742 -7.283 1.00 97.62 70 ALA A O 1
ATOM 504 N N . SER A 1 71 ? -17.654 -5.975 -7.887 1.00 97.81 71 SER A N 1
ATOM 505 C CA . SER A 1 71 ? -17.274 -5.252 -9.096 1.00 97.81 71 SER A CA 1
ATOM 506 C C . SER A 1 71 ? -17.303 -3.742 -8.859 1.00 97.81 71 SER A C 1
ATOM 508 O O . SER A 1 71 ? -18.355 -3.115 -8.955 1.00 97.81 71 SER A O 1
ATOM 510 N N . ILE A 1 72 ? -16.140 -3.154 -8.592 1.00 97.12 72 ILE A N 1
ATOM 511 C CA . ILE A 1 72 ? -15.946 -1.720 -8.377 1.00 97.12 72 ILE A CA 1
ATOM 512 C C . ILE A 1 72 ? -14.938 -1.201 -9.411 1.00 97.12 72 ILE A C 1
ATOM 514 O O . ILE A 1 72 ? -13.736 -1.457 -9.284 1.00 97.12 72 ILE A O 1
ATOM 518 N N . PRO A 1 73 ? -15.391 -0.473 -10.443 1.00 96.19 73 PRO A N 1
ATOM 519 C CA . PRO A 1 73 ? -14.502 0.025 -11.479 1.00 96.19 73 PRO A CA 1
ATOM 520 C C . PRO A 1 73 ? -13.598 1.139 -10.938 1.00 96.19 73 PRO A C 1
ATOM 522 O O . PRO A 1 73 ? -14.077 2.142 -10.416 1.00 96.19 73 PRO A O 1
ATOM 525 N N . LEU A 1 74 ? -12.286 0.998 -11.129 1.00 95.69 74 LEU A N 1
ATOM 526 C CA . LEU A 1 74 ? -11.304 2.054 -10.883 1.00 95.69 74 LEU A CA 1
ATOM 527 C C . LEU A 1 74 ? -10.630 2.443 -12.208 1.00 95.69 74 LEU A C 1
ATOM 529 O O . LEU A 1 74 ? -9.720 1.740 -12.654 1.00 95.69 74 LEU A O 1
ATOM 533 N N . PRO A 1 75 ? -11.053 3.537 -12.868 1.00 92.44 75 PRO A N 1
ATOM 534 C CA . PRO A 1 75 ? -10.455 3.943 -14.134 1.00 92.44 75 PRO A CA 1
ATOM 535 C C . PRO A 1 75 ? -8.978 4.312 -13.949 1.00 92.44 75 PRO A C 1
ATOM 537 O O . PRO A 1 75 ? -8.584 4.858 -12.912 1.00 92.44 75 PRO A O 1
ATOM 540 N N . ASP A 1 76 ? -8.169 4.008 -14.966 1.00 92.44 76 ASP A N 1
ATOM 541 C CA . ASP A 1 76 ? -6.747 4.370 -15.050 1.00 92.44 76 ASP A CA 1
ATOM 542 C C . ASP A 1 76 ? -5.943 4.001 -13.791 1.00 92.44 76 ASP A C 1
ATOM 544 O O . ASP A 1 76 ? -5.118 4.777 -13.297 1.00 92.44 76 ASP A O 1
ATOM 548 N N . THR A 1 77 ? -6.235 2.826 -13.228 1.00 96.56 77 THR A N 1
ATOM 549 C CA . THR A 1 77 ? -5.599 2.309 -12.014 1.00 96.56 77 THR A CA 1
ATOM 550 C C . THR A 1 77 ? -4.909 0.983 -12.334 1.00 96.56 77 THR A C 1
ATOM 552 O O . THR A 1 77 ? -5.590 -0.031 -12.478 1.00 96.56 77 THR A O 1
ATOM 555 N N . PRO A 1 78 ? -3.570 0.957 -12.461 1.00 97.38 78 PRO A N 1
ATOM 556 C CA . PRO A 1 78 ? -2.855 -0.261 -12.827 1.00 97.38 78 PRO A CA 1
ATOM 557 C C . PRO A 1 78 ? -2.759 -1.265 -11.675 1.00 97.38 78 PRO A C 1
ATOM 559 O O . PRO A 1 78 ? -2.641 -2.456 -11.930 1.00 97.38 78 PRO A O 1
ATOM 562 N N . ALA A 1 79 ? -2.795 -0.804 -10.421 1.00 98.50 79 ALA A N 1
ATOM 563 C CA . ALA A 1 79 ? -2.713 -1.664 -9.247 1.00 98.50 79 ALA A CA 1
ATOM 564 C C . ALA A 1 79 ? -3.314 -0.999 -7.999 1.00 98.50 79 ALA A C 1
ATOM 566 O O . ALA A 1 79 ? -3.384 0.229 -7.895 1.00 98.50 79 ALA A O 1
ATOM 567 N N . VAL A 1 80 ? -3.710 -1.819 -7.029 1.00 98.69 80 VAL A N 1
ATOM 568 C CA . VAL A 1 80 ? -4.128 -1.403 -5.684 1.00 98.69 80 VAL A CA 1
ATOM 569 C C . VAL A 1 80 ? -3.428 -2.247 -4.627 1.00 98.69 80 VAL A C 1
ATOM 571 O O . VAL A 1 80 ? -3.118 -3.415 -4.863 1.00 98.69 80 VAL A O 1
ATOM 574 N N . CYS A 1 81 ? -3.229 -1.672 -3.445 1.00 98.69 81 CYS A N 1
ATOM 575 C CA . CYS A 1 81 ? -2.763 -2.382 -2.260 1.00 98.69 81 CYS A CA 1
ATOM 576 C C . CYS A 1 81 ? -3.688 -2.064 -1.085 1.00 98.69 81 CYS A C 1
ATOM 578 O O . CYS A 1 81 ? -3.938 -0.899 -0.783 1.00 98.69 81 CYS A O 1
ATOM 580 N N . VAL A 1 82 ? -4.213 -3.100 -0.437 1.00 98.81 82 VAL A N 1
ATOM 581 C CA . VAL A 1 82 ? -4.974 -2.990 0.810 1.00 98.81 82 VAL A CA 1
ATOM 582 C C . VAL A 1 82 ? -4.050 -3.365 1.952 1.00 98.81 82 VAL A C 1
ATOM 584 O O . VAL A 1 82 ? -3.420 -4.413 1.884 1.00 98.81 82 VAL A O 1
ATOM 587 N N . LEU A 1 83 ? -4.011 -2.556 3.010 1.00 98.56 83 LEU A N 1
ATOM 588 C CA . LEU A 1 83 ? -3.289 -2.876 4.237 1.00 98.56 83 LEU A CA 1
ATOM 589 C C . LEU A 1 83 ? -4.241 -2.873 5.425 1.00 98.56 83 LEU A C 1
ATOM 591 O O . LEU A 1 83 ? -5.166 -2.061 5.509 1.00 98.56 83 LEU A O 1
ATOM 595 N N . LEU A 1 84 ? -3.982 -3.764 6.375 1.00 98.25 84 LEU A N 1
ATOM 596 C CA . LEU A 1 84 ? -4.739 -3.890 7.609 1.00 98.25 84 LEU A CA 1
ATOM 597 C C . LEU A 1 84 ? -3.820 -3.654 8.802 1.00 98.25 84 LEU A C 1
ATOM 599 O O . LEU A 1 84 ? -2.716 -4.202 8.894 1.00 98.25 84 LEU A O 1
ATOM 603 N N . ARG A 1 85 ? -4.297 -2.854 9.760 1.00 96.88 85 ARG A N 1
ATOM 604 C CA . ARG A 1 85 ? -3.618 -2.681 11.048 1.00 96.88 85 ARG A CA 1
ATOM 605 C C . ARG A 1 85 ? -4.534 -2.974 12.212 1.00 96.88 85 ARG A C 1
ATOM 607 O O . ARG A 1 85 ? -5.657 -2.493 12.254 1.00 96.88 85 ARG A O 1
ATOM 614 N N . GLN A 1 86 ? -4.005 -3.626 13.234 1.00 94.50 86 GLN A N 1
ATOM 615 C CA . GLN A 1 86 ? -4.657 -3.744 14.529 1.00 94.50 86 GLN A CA 1
ATOM 616 C C . GLN A 1 86 ? -3.892 -2.895 15.544 1.00 94.50 86 GLN A C 1
ATOM 618 O O . GLN A 1 86 ? -2.708 -3.122 15.792 1.00 94.50 86 GLN A O 1
ATOM 623 N N . ARG A 1 87 ? -4.558 -1.887 16.125 1.00 89.12 87 ARG A N 1
ATOM 624 C CA . ARG A 1 87 ? -3.953 -0.973 17.120 1.00 89.12 87 ARG A CA 1
ATOM 625 C C . ARG A 1 87 ? -2.619 -0.367 16.640 1.00 89.12 87 ARG A C 1
ATOM 627 O O . ARG A 1 87 ? -1.656 -0.263 17.392 1.00 89.12 87 ARG A O 1
ATOM 634 N N . GLY A 1 88 ? -2.555 -0.001 15.358 1.00 86.88 88 GLY A N 1
ATOM 635 C CA . GLY A 1 88 ? -1.371 0.590 14.721 1.00 86.88 88 GLY A CA 1
ATOM 636 C C . GLY A 1 88 ? -0.272 -0.403 14.317 1.00 86.88 88 GLY A C 1
ATOM 637 O O . GLY A 1 88 ? 0.671 -0.001 13.628 1.00 86.88 88 GLY A O 1
ATOM 638 N N . ARG A 1 89 ? -0.383 -1.687 14.682 1.00 91.69 89 ARG A N 1
ATOM 639 C CA . ARG A 1 89 ? 0.503 -2.747 14.190 1.00 91.69 89 ARG A CA 1
ATOM 640 C C . ARG A 1 89 ? -0.021 -3.275 12.861 1.00 91.69 89 ARG A C 1
ATOM 642 O O . ARG A 1 89 ? -1.206 -3.560 12.753 1.00 91.69 89 ARG A O 1
ATOM 649 N N . PHE A 1 90 ? 0.857 -3.383 11.875 1.00 94.38 90 PHE A N 1
ATOM 650 C CA . PHE A 1 90 ? 0.563 -4.022 10.596 1.00 94.38 90 PHE A CA 1
ATOM 651 C C . PHE A 1 90 ? 0.263 -5.514 10.803 1.00 94.38 90 PHE A C 1
ATOM 653 O O . PHE A 1 90 ? 0.987 -6.163 11.560 1.00 94.38 90 PHE A O 1
ATOM 660 N N . VAL A 1 91 ? -0.828 -6.013 10.213 1.00 96.50 91 VAL A N 1
ATOM 661 C CA . VAL A 1 91 ? -1.268 -7.415 10.371 1.00 96.50 91 VAL A CA 1
ATOM 662 C C . VAL A 1 91 ? -1.511 -8.144 9.052 1.00 96.50 91 VAL A C 1
ATOM 664 O O . VAL A 1 91 ? -1.626 -9.359 9.078 1.00 96.50 91 VAL A O 1
ATOM 667 N N . GLY A 1 92 ? -1.583 -7.444 7.920 1.00 97.31 92 GLY A N 1
ATOM 668 C CA . GLY A 1 92 ? -1.661 -8.086 6.608 1.00 97.31 92 GLY A CA 1
ATOM 669 C C . GLY A 1 92 ? -1.852 -7.088 5.475 1.00 97.31 92 GLY A C 1
ATOM 670 O O . GLY A 1 92 ? -2.358 -5.980 5.699 1.00 97.31 92 GLY A O 1
ATOM 671 N N . ASP A 1 93 ? -1.473 -7.489 4.266 1.00 98.31 93 ASP A N 1
ATOM 672 C CA . ASP A 1 93 ? -1.695 -6.742 3.039 1.00 98.31 93 ASP A CA 1
ATOM 673 C C . ASP A 1 93 ? -2.146 -7.616 1.861 1.00 98.31 93 ASP A C 1
ATOM 675 O O . ASP A 1 93 ? -2.197 -8.845 1.885 1.00 98.31 93 ASP A O 1
ATOM 679 N N . GLY A 1 94 ? -2.579 -6.949 0.802 1.00 98.44 94 GLY A N 1
ATOM 680 C CA . GLY A 1 94 ? -2.920 -7.610 -0.439 1.00 98.44 94 GLY A CA 1
ATOM 681 C C . GLY A 1 94 ? -2.806 -6.654 -1.603 1.00 98.44 94 GLY A C 1
ATOM 682 O O . GLY A 1 94 ? -3.441 -5.602 -1.615 1.00 98.44 94 GLY A O 1
ATOM 683 N N . ILE A 1 95 ? -2.031 -7.050 -2.607 1.00 98.69 95 ILE A N 1
ATOM 684 C CA . ILE A 1 95 ? -1.844 -6.300 -3.853 1.00 98.69 95 ILE A CA 1
ATOM 685 C C . ILE A 1 95 ? -2.634 -6.975 -4.966 1.00 98.69 95 ILE A C 1
ATOM 687 O O . ILE A 1 95 ? -2.599 -8.200 -5.055 1.00 98.69 95 ILE A O 1
ATOM 691 N N . ASP A 1 96 ? -3.334 -6.220 -5.812 1.00 98.69 96 ASP A N 1
ATOM 692 C CA . ASP A 1 96 ? -3.894 -6.694 -7.088 1.00 98.69 96 ASP A CA 1
ATOM 693 C C . ASP A 1 96 ? -3.615 -5.697 -8.213 1.00 98.69 96 ASP A C 1
ATOM 695 O O . ASP A 1 96 ? -3.675 -4.489 -7.995 1.00 98.69 96 ASP A O 1
ATOM 699 N N . ASP A 1 97 ? -3.353 -6.207 -9.409 1.00 98.12 97 ASP A N 1
ATOM 700 C CA . ASP A 1 97 ? -2.914 -5.451 -10.582 1.00 98.12 97 ASP A CA 1
ATOM 701 C C . ASP A 1 97 ? -3.546 -5.947 -11.892 1.00 98.12 97 ASP A C 1
ATOM 703 O O . ASP A 1 97 ? -3.038 -5.691 -12.983 1.00 98.12 97 ASP A O 1
ATOM 707 N 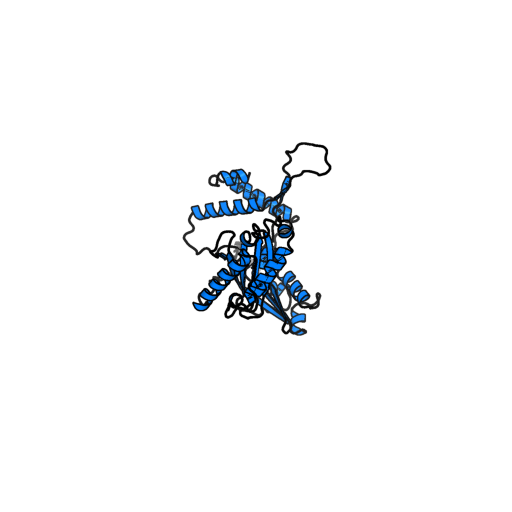N . ALA A 1 98 ? -4.676 -6.658 -11.811 1.00 97.19 98 ALA A N 1
ATOM 708 C CA . ALA A 1 98 ? -5.318 -7.208 -13.005 1.00 97.19 98 ALA A CA 1
ATOM 709 C C . ALA A 1 98 ? -5.919 -6.133 -13.933 1.00 97.19 98 ALA A C 1
ATOM 711 O O . ALA A 1 98 ? -6.270 -6.438 -15.071 1.00 97.19 98 ALA A O 1
ATOM 712 N N . GLY A 1 99 ? -6.086 -4.898 -13.447 1.00 94.62 99 GLY A N 1
ATOM 713 C CA . GLY A 1 99 ? -6.690 -3.796 -14.202 1.00 94.62 99 GLY A CA 1
ATOM 714 C C . GLY A 1 99 ? -8.198 -3.940 -14.446 1.00 94.62 99 GLY A C 1
ATOM 715 O O . GLY A 1 99 ? -8.722 -3.295 -15.351 1.00 94.62 99 GLY A O 1
ATOM 716 N N . ASP A 1 100 ? -8.895 -4.802 -13.696 1.00 96.56 100 ASP A N 1
ATOM 717 C CA . ASP A 1 100 ? -10.338 -5.044 -13.825 1.00 96.56 100 ASP A CA 1
ATOM 718 C C . ASP A 1 100 ? -11.148 -4.483 -12.636 1.00 96.56 100 ASP A C 1
ATOM 720 O O . ASP A 1 100 ? -10.610 -3.960 -11.659 1.00 96.56 100 ASP A O 1
ATOM 724 N N . ASP A 1 101 ? -12.472 -4.626 -12.697 1.00 97.69 101 ASP A N 1
ATOM 725 C CA . ASP A 1 101 ? -13.393 -4.178 -11.645 1.00 97.69 101 ASP A CA 1
ATOM 726 C C . ASP A 1 101 ? -13.321 -4.977 -10.328 1.00 97.69 101 ASP A C 1
ATOM 728 O O . ASP A 1 101 ? -13.944 -4.595 -9.342 1.00 97.69 101 ASP A O 1
ATOM 732 N N . LYS A 1 102 ? -12.547 -6.063 -10.242 1.00 98.31 102 LYS A N 1
ATOM 733 C CA . LYS A 1 102 ? -12.463 -6.924 -9.043 1.00 98.31 102 LYS A CA 1
ATOM 734 C C . LYS A 1 102 ? -11.148 -6.781 -8.291 1.00 98.31 102 LYS A C 1
ATOM 736 O O . LYS A 1 102 ? -10.920 -7.515 -7.323 1.00 98.31 102 LYS A O 1
ATOM 741 N N . MET A 1 103 ? -10.292 -5.842 -8.694 1.00 98.12 103 MET A N 1
ATOM 742 C CA . MET A 1 103 ? -8.986 -5.620 -8.073 1.00 98.12 103 MET A CA 1
ATOM 743 C C . MET A 1 103 ? -9.085 -5.407 -6.560 1.00 98.12 103 MET A C 1
ATOM 745 O O . MET A 1 103 ? -8.439 -6.122 -5.793 1.00 98.12 103 MET A O 1
ATOM 749 N N . ILE A 1 104 ? -9.955 -4.492 -6.113 1.00 98.44 104 ILE A N 1
ATOM 750 C CA . ILE A 1 104 ? -10.130 -4.182 -4.683 1.00 98.44 104 ILE A CA 1
ATOM 751 C C . ILE A 1 104 ? -10.596 -5.423 -3.918 1.00 98.44 104 ILE A C 1
ATOM 753 O O . ILE A 1 104 ? -10.084 -5.717 -2.842 1.00 98.44 104 ILE A O 1
ATOM 757 N N . ARG A 1 105 ? -11.531 -6.196 -4.485 1.00 98.50 105 ARG A N 1
ATOM 758 C CA . ARG A 1 105 ? -12.043 -7.423 -3.863 1.00 98.50 105 ARG A CA 1
ATOM 759 C C . ARG A 1 105 ? -10.950 -8.477 -3.695 1.00 98.50 105 ARG A C 1
ATOM 761 O O . ARG A 1 105 ? -10.897 -9.146 -2.661 1.00 98.50 105 ARG A O 1
ATOM 768 N N . ARG A 1 106 ? -10.085 -8.664 -4.697 1.00 98.69 106 ARG A N 1
ATOM 769 C CA . ARG A 1 106 ? -8.960 -9.614 -4.620 1.00 98.69 106 ARG A CA 1
ATOM 770 C C . ARG A 1 106 ? -7.895 -9.153 -3.625 1.00 98.69 106 ARG A C 1
ATOM 772 O O . ARG A 1 106 ? -7.479 -9.963 -2.798 1.00 98.69 106 ARG A O 1
ATOM 779 N N . ALA A 1 107 ? -7.530 -7.872 -3.652 1.00 98.81 107 ALA A N 1
ATOM 780 C CA . ALA A 1 107 ? -6.608 -7.263 -2.696 1.00 98.81 107 ALA A CA 1
ATOM 781 C C . ALA A 1 107 ? -7.119 -7.385 -1.247 1.00 98.81 107 ALA A C 1
ATOM 783 O O . ALA A 1 107 ? -6.405 -7.890 -0.385 1.00 98.81 107 ALA A O 1
ATOM 784 N N . ALA A 1 108 ? -8.387 -7.046 -0.994 1.00 98.75 108 ALA A N 1
ATOM 785 C CA . ALA A 1 108 ? -9.014 -7.171 0.322 1.00 98.75 108 ALA A CA 1
ATOM 786 C C . ALA A 1 108 ? -9.039 -8.619 0.828 1.00 98.75 108 ALA A C 1
ATOM 788 O O . ALA A 1 108 ? -8.727 -8.883 1.987 1.00 98.75 108 ALA A O 1
ATOM 789 N N . GLY A 1 109 ? -9.389 -9.569 -0.047 1.00 98.56 109 GLY A N 1
ATOM 790 C CA . GLY A 1 109 ? -9.388 -10.990 0.292 1.00 98.56 109 GLY A CA 1
ATOM 791 C C . GLY A 1 109 ? -8.002 -11.498 0.696 1.00 98.56 109 GLY A C 1
ATOM 792 O O . GLY A 1 109 ? -7.896 -12.235 1.674 1.00 98.56 109 GLY A O 1
ATOM 793 N N . ARG A 1 110 ? -6.944 -11.075 -0.014 1.00 98.69 110 ARG A N 1
ATOM 794 C CA . ARG A 1 110 ? -5.554 -11.398 0.345 1.00 98.69 110 ARG A CA 1
ATOM 795 C C . ARG A 1 110 ? -5.148 -10.779 1.683 1.00 98.69 110 ARG A C 1
ATOM 797 O O . ARG A 1 110 ? -4.688 -11.520 2.544 1.00 98.69 110 ARG A O 1
ATOM 804 N N . ALA A 1 111 ? -5.445 -9.498 1.902 1.00 98.56 111 ALA A N 1
ATOM 805 C CA . ALA A 1 111 ? -5.129 -8.814 3.156 1.00 98.56 111 ALA A CA 1
ATOM 806 C C . ALA A 1 111 ? -5.804 -9.461 4.375 1.00 98.56 111 ALA A C 1
ATOM 808 O O . ALA A 1 111 ? -5.169 -9.659 5.409 1.00 98.56 111 ALA A O 1
ATOM 809 N N . MET A 1 112 ? -7.081 -9.845 4.262 1.00 98.19 112 MET A N 1
ATOM 810 C CA . MET A 1 112 ? -7.785 -10.549 5.343 1.00 98.19 112 MET A CA 1
ATOM 811 C C . MET A 1 112 ? -7.246 -11.965 5.566 1.00 98.19 112 MET A C 1
ATOM 813 O O . MET A 1 112 ? -7.131 -12.398 6.711 1.00 98.19 112 MET A O 1
ATOM 817 N N . ALA A 1 113 ? -6.893 -12.683 4.494 1.00 97.25 113 ALA A N 1
ATOM 818 C CA . ALA A 1 113 ? -6.280 -14.002 4.610 1.00 97.25 113 ALA A CA 1
ATOM 819 C C . ALA A 1 113 ? -4.911 -13.929 5.301 1.00 97.25 113 ALA A C 1
ATOM 821 O O . ALA A 1 113 ? -4.607 -14.776 6.137 1.00 97.25 113 ALA A O 1
ATOM 822 N N . GLU A 1 114 ? -4.101 -12.914 5.004 1.00 97.62 114 GLU A N 1
ATOM 823 C CA . GLU A 1 114 ? -2.840 -12.687 5.707 1.00 97.62 114 GLU A CA 1
ATOM 824 C C . GLU A 1 114 ? -3.070 -12.309 7.174 1.00 97.62 114 GLU A C 1
ATOM 826 O O . GLU A 1 114 ? -2.468 -12.921 8.054 1.00 97.62 114 GLU A O 1
ATOM 831 N N . ALA A 1 115 ? -4.026 -11.417 7.456 1.00 96.38 115 ALA A N 1
ATOM 832 C CA . ALA A 1 115 ? -4.392 -11.059 8.824 1.00 96.38 115 ALA A CA 1
ATOM 833 C C . ALA A 1 115 ? -4.808 -12.273 9.667 1.00 96.38 115 ALA A C 1
ATOM 835 O O . ALA A 1 115 ? -4.439 -12.357 10.833 1.00 96.38 115 ALA A O 1
ATOM 836 N N . LEU A 1 116 ? -5.512 -13.253 9.092 1.00 94.50 116 LEU A N 1
ATOM 837 C CA . LEU A 1 116 ? -5.860 -14.497 9.791 1.00 94.50 116 LEU A CA 1
ATOM 838 C C . LEU A 1 116 ? -4.656 -15.381 10.141 1.00 94.50 116 LEU A C 1
ATOM 840 O O . LEU A 1 116 ? -4.763 -16.211 11.040 1.00 94.50 116 LEU A O 1
ATOM 844 N N . ASN A 1 117 ? -3.533 -15.225 9.441 1.00 94.44 117 ASN A N 1
ATOM 845 C CA . ASN A 1 117 ? -2.296 -15.951 9.723 1.00 94.44 117 ASN A CA 1
ATOM 846 C C . ASN A 1 117 ? -1.375 -15.194 10.691 1.00 94.44 117 ASN A C 1
ATOM 848 O O . ASN A 1 117 ? -0.361 -15.739 11.132 1.00 94.44 117 ASN A O 1
ATOM 852 N N . ASP A 1 118 ? -1.711 -13.953 11.047 1.00 95.31 118 ASP A N 1
ATOM 853 C CA . ASP A 1 118 ? -0.935 -13.183 12.001 1.00 95.31 118 ASP A CA 1
ATOM 854 C C . ASP A 1 118 ? -1.162 -13.681 13.441 1.00 95.31 118 ASP A C 1
ATOM 856 O O . ASP A 1 118 ? -2.284 -13.859 13.920 1.00 95.31 118 ASP A O 1
ATOM 860 N N . ARG A 1 119 ? -0.060 -13.844 14.178 1.00 91.69 119 ARG A N 1
ATOM 861 C CA . ARG A 1 119 ? -0.059 -14.382 15.541 1.00 91.69 119 ARG A CA 1
ATOM 862 C C . ARG A 1 119 ? -1.007 -13.651 16.500 1.00 91.69 119 ARG A C 1
ATOM 864 O O . ARG A 1 119 ? -1.749 -14.308 17.224 1.00 91.69 119 ARG A O 1
ATOM 871 N N . VAL A 1 120 ? -1.001 -12.319 16.524 1.00 88.25 120 VAL A N 1
ATOM 872 C CA . VAL A 1 120 ? -1.836 -11.548 17.467 1.00 88.25 120 VAL A CA 1
ATOM 873 C C . VAL A 1 120 ? -3.310 -11.739 17.153 1.00 88.25 120 VAL A C 1
ATOM 875 O O . VAL A 1 120 ? -4.119 -11.778 18.071 1.00 88.25 120 VAL A O 1
ATOM 878 N N . ILE A 1 121 ? -3.650 -11.885 15.873 1.00 89.31 121 ILE A N 1
ATOM 879 C CA . ILE A 1 121 ? -5.010 -12.174 15.429 1.00 89.31 121 ILE A CA 1
ATOM 880 C C . ILE A 1 121 ? -5.417 -13.588 15.860 1.00 89.31 121 ILE A C 1
ATOM 882 O O . ILE A 1 121 ? -6.474 -13.760 16.465 1.00 89.31 121 ILE A O 1
ATOM 886 N N . THR A 1 122 ? -4.557 -14.587 15.641 1.00 90.69 122 THR A N 1
ATOM 887 C CA . THR A 1 122 ? -4.842 -15.984 16.020 1.00 90.69 122 THR A CA 1
ATOM 888 C C . THR A 1 122 ? -4.971 -16.209 17.530 1.00 90.69 122 THR A C 1
ATOM 890 O O . THR A 1 122 ? -5.658 -17.135 17.955 1.00 90.69 122 THR A O 1
ATOM 893 N N . GLU A 1 123 ? -4.343 -15.363 18.352 1.00 91.50 123 GLU A N 1
ATOM 894 C CA . GLU A 1 123 ? -4.414 -15.430 19.818 1.00 91.50 123 GLU A CA 1
ATOM 895 C C . GLU A 1 123 ? -5.708 -14.806 20.388 1.00 91.50 123 GLU A C 1
ATOM 897 O O . GLU A 1 123 ? -5.979 -14.925 21.587 1.00 91.50 123 GLU A O 1
ATOM 902 N N . ILE A 1 124 ? -6.540 -14.162 19.557 1.00 88.94 124 ILE A N 1
ATOM 903 C CA . ILE A 1 124 ? -7.827 -13.597 19.982 1.00 88.94 124 ILE A CA 1
ATOM 904 C C . ILE A 1 124 ? -8.818 -14.734 20.282 1.00 88.94 124 ILE A C 1
ATOM 906 O O . ILE A 1 124 ? -8.997 -15.630 19.448 1.00 88.94 124 ILE A O 1
ATOM 910 N N . PRO A 1 125 ? -9.517 -14.696 21.438 1.00 90.62 125 PRO A N 1
ATOM 911 C CA . PRO A 1 125 ? -10.552 -15.671 21.766 1.00 90.62 125 PRO A CA 1
ATOM 912 C C . PRO A 1 125 ? -11.582 -15.811 20.646 1.00 90.62 125 PRO A C 1
ATOM 914 O O . PRO A 1 125 ? -12.037 -14.805 20.109 1.00 90.62 125 PRO A O 1
ATOM 917 N N . ALA A 1 126 ? -12.014 -17.040 20.350 1.00 87.19 126 ALA A N 1
ATOM 918 C CA . ALA A 1 126 ? -12.986 -17.313 19.285 1.00 87.19 126 ALA A CA 1
ATOM 919 C C . ALA A 1 126 ? -14.265 -16.460 19.399 1.00 87.19 126 ALA A C 1
ATOM 921 O O . ALA A 1 126 ? -14.796 -16.007 18.395 1.00 87.19 126 ALA A O 1
ATOM 922 N N . SER A 1 127 ? -14.707 -16.147 20.624 1.00 89.50 127 SER A N 1
ATOM 923 C CA . SER A 1 127 ? -15.861 -15.272 20.881 1.00 89.50 127 SER A CA 1
ATOM 924 C C . SER A 1 127 ? -15.685 -13.815 20.432 1.00 89.50 127 SER A C 1
ATOM 926 O O . SER A 1 127 ? -16.655 -13.064 20.421 1.00 89.50 127 SER A O 1
ATOM 928 N N . LEU A 1 128 ? -14.457 -13.393 20.125 1.00 88.81 128 LEU A N 1
ATOM 929 C CA . LEU A 1 128 ? -14.100 -12.054 19.655 1.00 88.81 128 LEU A CA 1
ATOM 930 C C . LEU A 1 128 ? -13.581 -12.058 18.209 1.00 88.81 128 LEU A C 1
ATOM 932 O O . LEU A 1 128 ? -13.290 -10.989 17.678 1.00 88.81 128 LEU A O 1
ATOM 936 N N . GLN A 1 129 ? -13.453 -13.225 17.568 1.00 84.12 129 GLN A N 1
ATOM 937 C CA . GLN A 1 129 ? -12.995 -13.307 16.178 1.00 84.12 129 GLN A CA 1
ATOM 938 C C . GLN A 1 129 ? -14.024 -12.703 15.217 1.00 84.12 129 GLN A C 1
ATOM 940 O O . GLN A 1 129 ? -13.640 -11.990 14.296 1.00 84.12 129 GLN A O 1
ATOM 945 N N . ASP A 1 130 ? -15.319 -12.865 15.502 1.00 86.00 130 ASP A N 1
ATOM 946 C CA . ASP A 1 130 ? -16.401 -12.297 14.686 1.00 86.00 130 ASP A CA 1
ATOM 947 C C . ASP A 1 130 ? -16.405 -10.755 14.668 1.00 86.00 130 ASP A C 1
ATOM 949 O O . ASP A 1 130 ? -16.923 -10.148 13.737 1.00 86.00 130 ASP A O 1
ATOM 953 N N . SER A 1 131 ? -15.803 -10.099 15.670 1.00 91.81 131 SER A N 1
ATOM 954 C CA . SER A 1 131 ? -15.699 -8.632 15.754 1.00 91.81 131 SER A CA 1
ATOM 955 C C . SER A 1 131 ? -14.314 -8.101 15.390 1.00 91.81 131 SER A C 1
ATOM 957 O O . SER A 1 131 ? -14.012 -6.922 15.599 1.00 91.81 131 SER A O 1
ATOM 959 N N . ILE A 1 132 ? -13.437 -8.951 14.849 1.00 93.94 132 ILE A N 1
ATOM 960 C CA . ILE A 1 132 ? -12.066 -8.550 14.550 1.00 93.94 132 ILE A CA 1
ATOM 961 C C . ILE A 1 132 ? -12.017 -7.451 13.494 1.00 93.94 132 ILE A C 1
ATOM 963 O O . ILE A 1 132 ? -11.266 -6.488 13.647 1.00 93.94 132 ILE A O 1
ATOM 967 N N . GLY A 1 133 ? -12.882 -7.551 12.482 1.00 95.56 133 GLY A N 1
ATOM 968 C CA . GLY A 1 133 ? -13.003 -6.584 11.402 1.00 95.56 133 GLY A CA 1
ATOM 969 C C . GLY A 1 133 ? -13.280 -5.169 11.900 1.00 95.56 133 GLY A C 1
ATOM 970 O O . GLY A 1 133 ? -12.738 -4.205 11.362 1.00 95.56 133 GLY A O 1
ATOM 971 N N . GLU A 1 134 ? -14.053 -5.017 12.977 1.00 96.06 134 GLU A N 1
ATOM 972 C CA . GLU A 1 134 ? -14.370 -3.724 13.599 1.00 96.06 134 GLU A CA 1
ATOM 973 C C . GLU A 1 134 ? -13.158 -3.059 14.263 1.00 96.06 134 GLU A C 1
ATOM 975 O O . GLU A 1 134 ? -13.124 -1.838 14.419 1.00 96.06 134 GLU A O 1
ATOM 980 N N . GLN A 1 135 ? -12.135 -3.842 14.613 1.00 94.88 135 GLN A N 1
ATOM 981 C CA . GLN A 1 135 ? -10.937 -3.390 15.325 1.00 94.88 135 GLN A CA 1
ATOM 982 C C . GLN A 1 135 ? -9.753 -3.083 14.399 1.00 94.88 135 GLN A C 1
ATOM 984 O O . GLN A 1 135 ? -8.667 -2.745 14.884 1.00 94.88 135 GLN A O 1
ATOM 989 N N . LEU A 1 136 ? -9.943 -3.200 13.082 1.00 96.81 136 LEU A N 1
ATOM 990 C CA . LEU A 1 136 ? -8.894 -2.955 12.098 1.00 96.81 136 LEU A CA 1
ATOM 9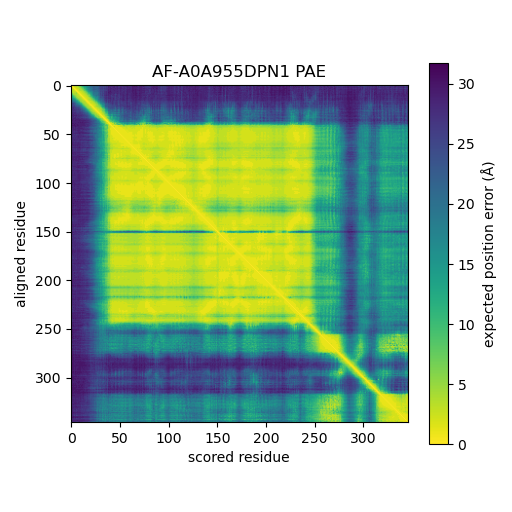91 C C . LEU A 1 136 ? -8.911 -1.507 11.590 1.00 96.81 136 LEU A C 1
ATOM 993 O O . LEU A 1 136 ? -9.952 -0.931 11.295 1.00 96.81 136 LEU A O 1
ATOM 997 N N . THR A 1 137 ? -7.754 -0.891 11.438 1.00 97.75 137 THR A N 1
ATOM 998 C CA . THR A 1 137 ? -7.610 0.244 10.526 1.00 97.75 137 THR A CA 1
ATOM 999 C C . THR A 1 137 ? -7.466 -0.321 9.120 1.00 97.75 137 THR A C 1
ATOM 1001 O O . THR A 1 137 ? -6.696 -1.263 8.919 1.00 97.75 137 THR A O 1
ATOM 1004 N N . VAL A 1 138 ? -8.208 0.249 8.174 1.00 98.38 138 VAL A N 1
ATOM 1005 C CA . VAL A 1 138 ? -8.149 -0.117 6.755 1.00 98.38 138 VAL A CA 1
ATOM 1006 C C . VAL A 1 138 ? -7.343 0.940 6.025 1.00 98.38 138 VAL A C 1
ATOM 1008 O O . VAL A 1 138 ? -7.634 2.126 6.175 1.00 98.38 138 VAL A O 1
ATOM 1011 N N . GLU A 1 139 ? -6.360 0.527 5.237 1.00 98.25 139 GLU A N 1
ATOM 1012 C CA . GLU A 1 139 ? -5.615 1.414 4.348 1.00 98.25 139 GLU A CA 1
ATOM 1013 C C . GLU A 1 139 ? -5.742 0.928 2.901 1.00 98.25 139 GLU A C 1
ATOM 1015 O O . GLU A 1 139 ? -5.804 -0.276 2.645 1.00 98.25 139 GLU A O 1
ATOM 1020 N N . LEU A 1 140 ? -5.801 1.867 1.959 1.00 98.31 140 LEU A N 1
ATOM 1021 C CA . LEU A 1 140 ? -5.886 1.598 0.527 1.00 98.31 140 LEU A CA 1
ATOM 1022 C C . LEU A 1 140 ? -4.926 2.523 -0.219 1.00 98.31 140 LEU A C 1
ATOM 1024 O O . LEU A 1 140 ? -5.140 3.735 -0.249 1.00 98.31 140 LEU A O 1
ATOM 1028 N N . ASP A 1 141 ? -3.922 1.937 -0.864 1.00 98.06 141 ASP A N 1
ATOM 1029 C CA . ASP A 1 141 ? -3.134 2.604 -1.894 1.00 98.06 141 ASP A CA 1
ATOM 1030 C C . ASP A 1 141 ? -3.737 2.325 -3.271 1.00 98.06 141 ASP A C 1
ATOM 1032 O O . ASP A 1 141 ? -3.933 1.175 -3.670 1.00 98.06 141 ASP A O 1
ATOM 1036 N N . ILE A 1 142 ? -3.958 3.396 -4.028 1.00 97.88 142 ILE A N 1
ATOM 1037 C CA . ILE A 1 142 ? -4.357 3.347 -5.435 1.00 97.88 142 ILE A CA 1
ATOM 1038 C C . ILE A 1 142 ? -3.174 3.835 -6.264 1.00 97.88 142 ILE A C 1
ATOM 1040 O O . ILE A 1 142 ? -2.796 5.004 -6.152 1.00 97.88 142 ILE A O 1
ATOM 1044 N N . ALA A 1 143 ? -2.573 2.956 -7.070 1.00 97.75 143 ALA A N 1
ATOM 1045 C CA . ALA A 1 143 ? -1.456 3.333 -7.929 1.00 97.75 143 ALA A CA 1
ATOM 1046 C C . ALA A 1 143 ? -1.917 4.303 -9.025 1.00 97.75 143 ALA A C 1
ATOM 1048 O O . ALA A 1 143 ? -2.970 4.127 -9.640 1.00 97.75 143 ALA A O 1
ATOM 1049 N N . GLY A 1 144 ? -1.117 5.341 -9.253 1.00 95.81 144 GLY A N 1
ATOM 1050 C CA . GLY A 1 144 ? -1.247 6.230 -10.397 1.00 95.81 144 GLY A CA 1
ATOM 1051 C C . GLY A 1 144 ? -0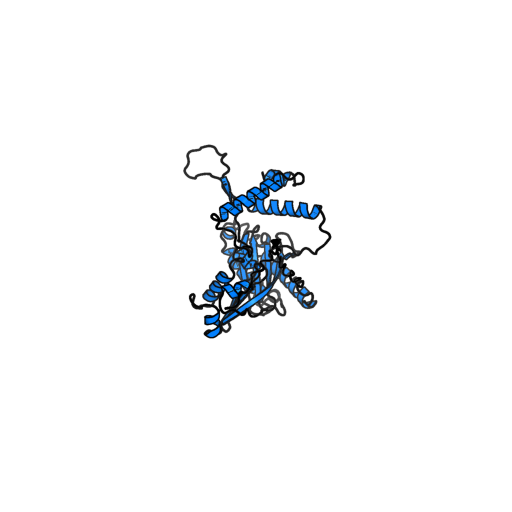.552 5.677 -11.640 1.00 95.81 144 GLY A C 1
ATOM 1052 O O . GLY A 1 144 ? -0.258 4.487 -11.749 1.00 95.81 144 GLY A O 1
ATOM 1053 N N . GLU A 1 145 ? -0.265 6.575 -12.578 1.00 95.69 145 GLU A N 1
ATOM 1054 C CA . GLU A 1 145 ? 0.516 6.260 -13.773 1.00 95.69 145 GLU A CA 1
ATOM 1055 C C . GLU A 1 145 ? 1.912 5.725 -13.402 1.00 95.69 145 GLU A C 1
ATOM 1057 O O . GLU A 1 145 ? 2.566 6.224 -12.480 1.00 95.69 145 GLU A O 1
ATOM 1062 N N . ILE A 1 146 ? 2.364 4.698 -14.129 1.00 97.12 146 ILE A N 1
ATOM 1063 C CA . ILE A 1 146 ? 3.704 4.126 -13.976 1.00 97.12 146 ILE A CA 1
ATOM 1064 C C . ILE A 1 146 ? 4.688 4.814 -14.924 1.00 97.12 146 ILE A C 1
ATOM 1066 O O . ILE A 1 146 ? 4.485 4.877 -16.134 1.00 97.12 146 ILE A O 1
ATOM 1070 N N . GLU A 1 147 ? 5.806 5.279 -14.383 1.00 97.56 147 GLU A N 1
ATOM 1071 C CA . GLU A 1 147 ? 6.866 5.934 -15.140 1.00 97.56 147 GLU A CA 1
ATOM 1072 C C . GLU A 1 147 ? 8.125 5.058 -15.181 1.00 97.56 147 GLU A C 1
ATOM 1074 O O . GLU A 1 147 ? 8.591 4.620 -14.125 1.00 97.56 147 GLU A O 1
ATOM 1079 N N . PRO A 1 148 ? 8.737 4.815 -16.354 1.00 96.81 148 PRO A N 1
ATOM 1080 C CA . PRO A 1 148 ? 9.986 4.065 -16.438 1.00 96.81 148 PRO A CA 1
ATOM 1081 C C . PRO A 1 148 ? 11.111 4.725 -15.631 1.00 96.81 148 PRO A C 1
ATOM 1083 O O . PRO A 1 148 ? 11.350 5.930 -15.740 1.00 96.81 148 PRO A O 1
ATOM 1086 N N . VAL A 1 149 ? 11.851 3.926 -14.864 1.00 95.50 149 VAL A N 1
ATOM 1087 C CA . VAL A 1 149 ? 13.030 4.379 -14.117 1.00 95.50 149 VAL A CA 1
ATOM 1088 C C . VAL A 1 149 ? 14.284 4.043 -14.921 1.00 95.50 149 VAL A C 1
ATOM 1090 O O . VAL A 1 149 ? 14.652 2.870 -15.025 1.00 95.50 149 VAL A O 1
ATOM 1093 N N . PRO A 1 150 ? 14.981 5.043 -15.488 1.00 85.44 150 PRO A N 1
ATOM 1094 C CA . PRO A 1 150 ? 16.236 4.794 -16.173 1.00 85.44 150 PRO A CA 1
ATOM 1095 C C . PRO A 1 150 ? 17.323 4.459 -15.148 1.00 85.44 150 PRO A C 1
ATOM 1097 O O . PRO A 1 150 ? 17.556 5.204 -14.196 1.00 85.44 150 PRO A O 1
ATOM 1100 N N . GLY A 1 151 ? 18.050 3.366 -15.357 1.00 72.94 151 GLY A N 1
ATOM 1101 C CA . GLY A 1 151 ? 19.168 3.032 -14.485 1.00 72.94 151 GLY A CA 1
ATOM 1102 C C . GLY A 1 151 ? 19.922 1.793 -14.936 1.00 72.94 151 GLY A C 1
ATOM 1103 O O . GLY A 1 151 ? 19.322 0.773 -15.241 1.00 72.94 151 GLY A O 1
ATOM 1104 N N . GLY A 1 152 ? 21.255 1.872 -14.941 1.00 84.38 152 GLY A N 1
ATOM 1105 C CA . GLY A 1 152 ? 22.114 0.700 -15.143 1.00 84.38 152 GLY A CA 1
ATOM 1106 C C . GLY A 1 152 ? 22.364 -0.110 -13.864 1.00 84.38 152 GLY A C 1
ATOM 1107 O O . GLY A 1 152 ? 22.908 -1.203 -13.936 1.00 84.38 152 GLY A O 1
ATOM 1108 N N . ARG A 1 153 ? 22.007 0.427 -12.689 1.00 95.38 153 ARG A N 1
ATOM 1109 C CA . ARG A 1 153 ? 22.244 -0.174 -11.365 1.00 95.38 153 ARG A CA 1
ATOM 1110 C C . ARG A 1 153 ? 21.092 0.134 -10.417 1.00 95.38 153 ARG A C 1
ATOM 1112 O O . ARG A 1 153 ? 20.518 1.223 -10.503 1.00 95.38 153 ARG A O 1
ATOM 1119 N N . PHE A 1 154 ? 20.835 -0.760 -9.465 1.00 96.25 154 PHE A N 1
ATOM 1120 C CA . PHE A 1 154 ? 19.765 -0.583 -8.475 1.00 96.25 154 PHE A CA 1
ATOM 1121 C C . PHE A 1 154 ? 19.955 0.658 -7.596 1.00 96.25 154 PHE A C 1
ATOM 1123 O O . PHE A 1 154 ? 19.007 1.408 -7.388 1.00 96.25 154 PHE A O 1
ATOM 1130 N N . ASP A 1 155 ? 21.182 0.942 -7.152 1.00 95.06 155 ASP A N 1
ATOM 1131 C CA . ASP A 1 155 ? 21.452 2.104 -6.290 1.00 95.06 155 ASP A CA 1
ATOM 1132 C C . ASP A 1 155 ? 21.120 3.429 -6.994 1.00 95.06 155 ASP A C 1
ATOM 1134 O O . ASP A 1 155 ? 20.538 4.332 -6.401 1.00 95.06 155 ASP A O 1
ATOM 1138 N N . ARG A 1 156 ? 21.435 3.521 -8.294 1.00 95.00 156 ARG A N 1
ATOM 1139 C CA . ARG A 1 156 ? 21.121 4.690 -9.131 1.00 95.00 156 ARG A CA 1
ATOM 1140 C C . ARG A 1 156 ? 19.617 4.840 -9.342 1.00 95.00 156 ARG A C 1
ATOM 1142 O O . ARG A 1 156 ? 19.115 5.957 -9.305 1.00 95.00 156 ARG A O 1
ATOM 1149 N N . ALA A 1 157 ? 18.905 3.735 -9.558 1.00 96.00 157 ALA A N 1
ATOM 1150 C CA . ALA A 1 157 ? 17.449 3.755 -9.667 1.00 96.00 157 ALA A CA 1
ATOM 1151 C C . ALA A 1 157 ? 16.803 4.213 -8.348 1.00 96.00 157 ALA A C 1
ATOM 1153 O O . ALA A 1 157 ? 15.912 5.064 -8.357 1.00 96.00 157 ALA A O 1
ATOM 1154 N N . ALA A 1 158 ? 17.311 3.731 -7.211 1.00 95.19 158 ALA A N 1
ATOM 1155 C CA . ALA A 1 158 ? 16.838 4.100 -5.881 1.00 95.19 158 ALA A CA 1
ATOM 1156 C C . ALA A 1 158 ? 16.990 5.600 -5.569 1.00 95.19 158 ALA A C 1
ATOM 1158 O O . ALA A 1 158 ? 16.163 6.149 -4.850 1.00 95.19 158 ALA A O 1
ATOM 1159 N N . GLU A 1 159 ? 17.972 6.302 -6.148 1.00 94.00 159 GLU A N 1
ATOM 1160 C CA . GLU A 1 159 ? 18.111 7.764 -6.004 1.00 94.00 159 GLU A CA 1
ATOM 1161 C C . GLU A 1 159 ? 16.906 8.556 -6.554 1.00 94.00 159 GLU A C 1
ATOM 1163 O O . GLU A 1 159 ? 16.710 9.715 -6.170 1.00 94.00 159 GLU A O 1
ATOM 1168 N N . SER A 1 160 ? 16.111 7.949 -7.445 1.00 93.69 160 SER A N 1
ATOM 1169 C CA . SER A 1 160 ? 14.881 8.530 -8.007 1.00 93.69 160 SER A CA 1
ATOM 1170 C C . SER A 1 160 ? 13.619 8.230 -7.185 1.00 93.69 160 SER A C 1
ATOM 1172 O O . SER A 1 160 ? 12.554 8.798 -7.442 1.00 93.69 160 SER A O 1
ATOM 1174 N N . ILE A 1 161 ? 13.729 7.362 -6.178 1.00 94.56 161 ILE A N 1
ATOM 1175 C CA . ILE A 1 161 ? 12.628 6.989 -5.293 1.00 94.56 161 ILE A CA 1
ATOM 1176 C C . ILE A 1 161 ? 12.642 7.917 -4.081 1.00 94.56 161 ILE A C 1
ATOM 1178 O O . ILE A 1 161 ? 13.664 8.067 -3.412 1.00 94.56 161 ILE A O 1
ATOM 1182 N N . ASP A 1 162 ? 11.504 8.552 -3.804 1.00 93.75 162 ASP A N 1
ATOM 1183 C CA . ASP A 1 162 ? 11.298 9.297 -2.570 1.00 93.75 162 ASP A CA 1
ATOM 1184 C C . ASP A 1 162 ? 10.583 8.380 -1.559 1.00 93.75 162 ASP A C 1
ATOM 1186 O O . ASP A 1 162 ? 9.428 8.005 -1.797 1.00 93.75 162 ASP A O 1
ATOM 1190 N N . PRO A 1 163 ? 11.251 7.978 -0.457 1.00 89.56 163 PRO A N 1
ATOM 1191 C CA . PRO A 1 163 ? 10.677 7.092 0.547 1.00 89.56 163 PRO A CA 1
ATOM 1192 C C . PRO A 1 163 ? 9.315 7.564 1.065 1.00 89.56 163 PRO A C 1
ATOM 1194 O O . PRO A 1 163 ? 9.142 8.714 1.489 1.00 89.56 163 PRO A O 1
ATOM 1197 N N . GLY A 1 164 ? 8.349 6.645 1.042 1.00 89.12 164 GLY A N 1
ATOM 1198 C CA . GLY A 1 164 ? 6.971 6.881 1.475 1.00 89.12 164 GLY A CA 1
ATOM 1199 C C . GLY A 1 164 ? 6.135 7.752 0.530 1.00 89.12 164 GLY A C 1
ATOM 1200 O O . GLY A 1 164 ? 5.000 8.080 0.861 1.00 89.12 164 GLY A O 1
ATOM 1201 N N . VAL A 1 165 ? 6.675 8.134 -0.629 1.00 91.62 165 VAL A N 1
ATOM 1202 C CA . VAL A 1 165 ? 5.942 8.854 -1.683 1.00 91.62 165 VAL A CA 1
ATOM 1203 C C . VAL A 1 165 ? 5.866 8.002 -2.944 1.00 91.62 165 VAL A C 1
ATOM 1205 O O . VAL A 1 165 ? 4.788 7.824 -3.502 1.00 91.62 165 VAL A O 1
ATOM 1208 N N . HIS A 1 166 ? 7.004 7.463 -3.380 1.00 97.06 166 HIS A N 1
ATOM 1209 C CA . HIS A 1 166 ? 7.084 6.641 -4.580 1.00 97.06 166 HIS A CA 1
ATOM 1210 C C . HIS A 1 166 ? 6.993 5.157 -4.236 1.00 97.06 166 HIS A C 1
ATOM 1212 O O . HIS A 1 166 ? 7.710 4.664 -3.361 1.00 97.06 166 HIS A O 1
ATOM 1218 N N . GLY A 1 167 ? 6.130 4.455 -4.963 1.00 97.81 167 GLY A N 1
ATOM 1219 C CA . GLY A 1 167 ? 6.200 3.013 -5.125 1.00 97.81 167 GLY A CA 1
ATOM 1220 C C . GLY A 1 167 ? 7.063 2.687 -6.337 1.00 97.81 167 GLY A C 1
ATOM 1221 O O . GLY A 1 167 ? 7.426 3.569 -7.126 1.00 97.81 167 GLY A O 1
ATOM 1222 N N . PHE A 1 168 ? 7.400 1.417 -6.499 1.00 98.19 168 PHE A N 1
ATOM 1223 C CA . PHE A 1 168 ? 8.046 0.940 -7.716 1.00 98.19 168 PHE A CA 1
ATOM 1224 C C . PHE A 1 168 ? 7.570 -0.459 -8.069 1.00 98.19 168 PHE A C 1
ATOM 1226 O O . PHE A 1 168 ? 7.105 -1.219 -7.221 1.00 98.19 168 PHE A O 1
ATOM 1233 N N . ALA A 1 169 ? 7.664 -0.771 -9.352 1.00 98.38 169 ALA A N 1
ATOM 1234 C CA . ALA A 1 169 ? 7.259 -2.052 -9.890 1.00 98.38 169 ALA A CA 1
ATOM 1235 C C . ALA A 1 169 ? 8.304 -2.549 -10.878 1.00 98.38 169 ALA A C 1
ATOM 1237 O O . ALA A 1 169 ? 8.903 -1.759 -11.611 1.00 98.38 169 ALA A O 1
ATOM 1238 N N . MET A 1 170 ? 8.522 -3.856 -10.908 1.00 98.19 170 MET A N 1
ATOM 1239 C CA . MET A 1 170 ? 9.396 -4.501 -11.877 1.00 98.19 170 MET A CA 1
ATOM 1240 C C . MET A 1 170 ? 8.559 -5.429 -12.741 1.00 98.19 170 MET A C 1
ATOM 1242 O O . MET A 1 170 ? 7.803 -6.241 -12.222 1.00 98.19 170 MET A O 1
ATOM 1246 N N . ARG A 1 171 ? 8.684 -5.302 -14.058 1.00 97.81 171 ARG A N 1
ATOM 1247 C CA . ARG A 1 171 ? 8.009 -6.160 -15.032 1.00 97.81 171 ARG A CA 1
ATOM 1248 C C . ARG A 1 171 ? 9.020 -7.088 -15.682 1.00 97.81 171 ARG A C 1
ATOM 1250 O O . ARG A 1 171 ? 10.088 -6.624 -16.077 1.00 97.81 171 ARG A O 1
ATOM 1257 N N . ARG A 1 172 ? 8.648 -8.357 -15.838 1.00 97.06 172 ARG A N 1
ATOM 1258 C CA . ARG A 1 172 ? 9.337 -9.369 -16.645 1.00 97.06 172 ARG A CA 1
ATOM 1259 C C . ARG A 1 172 ? 8.304 -10.037 -17.552 1.00 97.06 172 ARG A C 1
ATOM 1261 O O . ARG A 1 172 ? 7.450 -10.787 -17.076 1.00 97.06 172 ARG A O 1
ATOM 1268 N N . GLY A 1 173 ? 8.357 -9.756 -18.853 1.00 95.50 173 GLY A N 1
ATOM 1269 C CA . GLY A 1 173 ? 7.319 -10.191 -19.792 1.00 95.50 173 GLY A CA 1
ATOM 1270 C C . GLY A 1 173 ? 5.929 -9.679 -19.388 1.00 95.50 173 GLY A C 1
ATOM 1271 O O . GLY A 1 173 ? 5.687 -8.468 -19.390 1.00 95.50 173 GLY A O 1
ATOM 1272 N N . ASN A 1 174 ? 5.039 -10.609 -19.017 1.00 94.75 174 ASN A N 1
ATOM 1273 C CA . ASN A 1 174 ? 3.654 -10.334 -18.604 1.00 94.75 174 ASN A CA 1
ATOM 1274 C C . ASN A 1 174 ? 3.450 -10.314 -17.081 1.00 94.75 174 ASN A C 1
ATOM 1276 O O . ASN A 1 174 ? 2.341 -10.049 -16.630 1.00 94.75 174 ASN A O 1
ATOM 1280 N N . THR A 1 175 ? 4.488 -10.611 -16.298 1.00 96.75 175 THR A N 1
ATOM 1281 C CA . THR A 1 175 ? 4.414 -10.587 -14.835 1.00 96.75 175 THR A CA 1
ATOM 1282 C C . THR A 1 175 ? 4.991 -9.276 -14.335 1.00 96.75 175 THR A C 1
ATOM 1284 O O . THR A 1 175 ? 6.063 -8.856 -14.780 1.00 96.75 175 THR A O 1
ATOM 1287 N N . ILE A 1 176 ? 4.304 -8.633 -13.401 1.00 98.06 176 ILE A N 1
ATOM 1288 C CA . ILE A 1 176 ? 4.780 -7.433 -12.726 1.00 98.06 176 ILE A CA 1
ATOM 1289 C C . ILE A 1 176 ? 4.698 -7.657 -11.215 1.00 98.06 176 ILE A C 1
ATOM 1291 O O . ILE A 1 176 ? 3.754 -8.250 -10.705 1.00 98.06 176 ILE A O 1
ATOM 1295 N N . ALA A 1 177 ? 5.741 -7.246 -10.509 1.00 98.25 177 ALA A N 1
ATOM 1296 C CA . ALA A 1 177 ? 5.817 -7.318 -9.061 1.00 98.25 177 ALA A CA 1
ATOM 1297 C C . ALA A 1 177 ? 5.926 -5.894 -8.512 1.00 98.25 177 ALA A C 1
ATOM 1299 O O . ALA A 1 177 ? 6.670 -5.068 -9.052 1.00 98.25 177 ALA A O 1
ATOM 1300 N N . TRP A 1 178 ? 5.161 -5.604 -7.463 1.00 98.56 178 TRP A N 1
ATOM 1301 C CA . TRP A 1 178 ? 4.929 -4.252 -6.965 1.00 98.56 178 TRP A CA 1
ATOM 1302 C C . TRP A 1 178 ? 5.483 -4.072 -5.552 1.00 98.56 178 TRP A C 1
ATOM 1304 O O . TRP A 1 178 ? 5.508 -5.005 -4.746 1.00 98.56 178 TRP A O 1
ATOM 1314 N N . ARG A 1 179 ? 5.888 -2.839 -5.246 1.00 98.25 179 ARG A N 1
ATOM 1315 C CA . ARG A 1 179 ? 6.108 -2.338 -3.889 1.00 98.25 179 ARG A CA 1
ATOM 1316 C C . ARG A 1 179 ? 5.402 -1.011 -3.717 1.00 98.25 179 ARG A C 1
ATOM 1318 O O . ARG A 1 179 ? 5.724 -0.028 -4.391 1.00 98.25 179 ARG A O 1
ATOM 1325 N N . PHE A 1 180 ? 4.440 -1.000 -2.807 1.00 98.12 180 PHE A N 1
ATOM 1326 C CA . PHE A 1 180 ? 3.631 0.172 -2.511 1.00 98.12 180 PHE A CA 1
ATOM 1327 C C . PHE A 1 180 ? 4.272 1.031 -1.410 1.00 98.12 180 PHE A C 1
ATOM 1329 O O . PHE A 1 180 ? 4.895 0.486 -0.494 1.00 98.12 180 PHE A O 1
ATOM 1336 N N . PRO A 1 181 ? 4.146 2.374 -1.463 1.00 96.81 181 PRO A N 1
ATOM 1337 C CA . PRO A 1 181 ? 4.710 3.256 -0.443 1.00 96.81 181 PRO A CA 1
ATOM 1338 C C . PRO A 1 181 ? 4.229 2.924 0.967 1.00 96.81 181 PRO A C 1
ATOM 1340 O O . PRO A 1 181 ? 5.046 2.879 1.887 1.00 96.81 181 PRO A O 1
ATOM 1343 N N . ALA A 1 182 ? 2.926 2.687 1.146 1.00 95.69 182 ALA A N 1
ATOM 1344 C CA . ALA A 1 182 ? 2.363 2.403 2.460 1.00 95.69 182 ALA A CA 1
ATOM 1345 C C . ALA A 1 182 ? 2.828 1.058 3.011 1.00 95.69 182 ALA A C 1
ATOM 1347 O O . ALA A 1 182 ? 3.137 0.967 4.197 1.00 95.69 182 ALA A O 1
ATOM 1348 N N . GLN A 1 183 ? 2.949 0.053 2.141 1.00 96.50 183 GLN A N 1
ATOM 1349 C CA . GLN A 1 183 ? 3.483 -1.265 2.483 1.00 96.50 183 GLN A CA 1
ATOM 1350 C C . GLN A 1 183 ? 4.921 -1.138 2.978 1.00 96.50 183 GLN A C 1
ATOM 1352 O O . GLN A 1 183 ? 5.225 -1.516 4.107 1.00 96.50 183 GLN A O 1
ATOM 1357 N N . MET A 1 184 ? 5.782 -0.474 2.202 1.00 95.88 184 MET A N 1
ATOM 1358 C CA . MET A 1 184 ? 7.173 -0.260 2.601 1.00 95.88 184 MET A CA 1
ATOM 1359 C C . MET A 1 184 ? 7.297 0.536 3.910 1.00 95.88 184 MET A C 1
ATOM 1361 O O . MET A 1 184 ? 8.178 0.264 4.723 1.00 95.88 184 MET A O 1
ATOM 1365 N N . LEU A 1 185 ? 6.421 1.520 4.148 1.00 93.50 185 LEU A N 1
ATOM 1366 C CA . LEU A 1 185 ? 6.374 2.244 5.424 1.00 93.50 185 LEU A CA 1
ATOM 1367 C C . LEU A 1 185 ? 5.897 1.353 6.580 1.00 93.50 185 LEU A C 1
ATOM 1369 O O . LEU A 1 185 ? 6.405 1.472 7.694 1.00 93.50 185 LEU A O 1
ATOM 1373 N N . ALA A 1 186 ? 4.916 0.481 6.341 1.00 91.44 186 ALA A N 1
ATOM 1374 C CA . ALA A 1 186 ? 4.379 -0.436 7.339 1.00 91.44 186 ALA A CA 1
ATOM 1375 C C . ALA A 1 186 ? 5.412 -1.477 7.786 1.00 91.44 186 ALA A C 1
ATOM 1377 O O . ALA A 1 186 ? 5.501 -1.762 8.980 1.00 91.44 186 ALA A O 1
ATOM 1378 N N . GLU A 1 187 ? 6.201 -1.982 6.840 1.00 91.38 187 GLU A N 1
ATOM 1379 C CA . GLU A 1 187 ? 7.261 -2.972 7.051 1.00 91.38 187 GLU A CA 1
ATOM 1380 C C . GLU A 1 187 ? 8.570 -2.364 7.567 1.00 91.38 187 GLU A C 1
ATOM 1382 O O . GLU A 1 187 ? 9.450 -3.082 8.041 1.00 91.38 187 GLU A O 1
ATOM 1387 N N . GLY A 1 188 ? 8.726 -1.043 7.473 1.00 89.12 188 GLY A N 1
ATOM 1388 C CA . GLY A 1 188 ? 9.985 -0.377 7.785 1.00 89.12 188 GLY A CA 1
ATOM 1389 C C . GLY A 1 188 ? 11.090 -0.698 6.775 1.00 89.12 188 GLY A C 1
ATOM 1390 O O . GLY A 1 188 ? 12.234 -0.944 7.160 1.00 89.12 188 GLY A O 1
ATOM 1391 N N . THR A 1 189 ? 10.740 -0.716 5.487 1.00 93.25 189 THR A N 1
ATOM 1392 C CA . THR A 1 189 ? 11.650 -0.962 4.360 1.00 93.25 189 THR A CA 1
ATOM 1393 C C . THR A 1 189 ? 11.739 0.212 3.376 1.00 93.25 189 THR A C 1
ATOM 1395 O O . THR A 1 189 ? 12.515 0.158 2.415 1.00 93.25 189 THR A O 1
ATOM 1398 N N . ALA A 1 190 ? 11.025 1.316 3.622 1.00 91.25 190 ALA A N 1
ATOM 1399 C CA . ALA A 1 190 ? 10.969 2.482 2.738 1.00 91.25 190 ALA A CA 1
ATOM 1400 C C . ALA A 1 190 ? 12.337 3.165 2.565 1.00 91.25 190 ALA A C 1
ATOM 1402 O O . ALA A 1 190 ? 12.616 3.747 1.515 1.00 91.25 190 ALA A O 1
ATOM 1403 N N . GLY A 1 191 ? 13.220 3.073 3.567 1.00 87.56 191 GLY A N 1
ATOM 1404 C CA . GLY A 1 191 ? 14.600 3.563 3.475 1.00 87.56 191 GLY A CA 1
ATOM 1405 C C . GLY A 1 191 ? 15.529 2.713 2.592 1.00 87.56 191 GLY A C 1
ATOM 1406 O O . GLY A 1 191 ? 16.631 3.157 2.264 1.00 87.56 191 GLY A O 1
ATOM 1407 N N . GLY A 1 192 ? 15.108 1.504 2.206 1.00 93.19 192 GLY A N 1
ATOM 1408 C CA . GLY A 1 192 ? 15.925 0.473 1.559 1.00 93.19 192 GLY A CA 1
ATOM 1409 C C . GLY A 1 192 ? 15.568 0.187 0.098 1.00 93.19 192 GLY A C 1
ATOM 1410 O O . GLY A 1 192 ? 15.675 -0.961 -0.325 1.00 93.19 192 GLY A O 1
ATOM 1411 N N . ALA A 1 193 ? 15.160 1.190 -0.689 1.00 95.06 193 ALA A N 1
ATOM 1412 C CA . ALA A 1 193 ? 14.628 0.993 -2.046 1.00 95.06 193 ALA A CA 1
ATOM 1413 C C . ALA A 1 193 ? 15.500 0.101 -2.959 1.00 95.06 193 ALA A C 1
ATOM 1415 O O . ALA A 1 193 ? 14.974 -0.796 -3.609 1.00 95.06 193 ALA A O 1
ATOM 1416 N N . ALA A 1 194 ? 16.829 0.267 -2.972 1.00 95.88 194 ALA A N 1
ATOM 1417 C CA . ALA A 1 194 ? 17.714 -0.583 -3.782 1.00 95.88 194 ALA A CA 1
ATOM 1418 C C . ALA A 1 194 ? 17.660 -2.067 -3.368 1.00 95.88 194 ALA A C 1
ATOM 1420 O O . ALA A 1 194 ? 17.661 -2.951 -4.222 1.00 95.88 194 ALA A O 1
ATOM 1421 N N . GLN A 1 195 ? 17.585 -2.346 -2.064 1.00 96.06 195 GLN A N 1
ATOM 1422 C CA . GLN A 1 195 ? 17.442 -3.706 -1.542 1.00 96.06 195 GLN A CA 1
ATOM 1423 C C . GLN A 1 195 ? 16.074 -4.289 -1.910 1.00 96.06 195 GLN A C 1
ATOM 1425 O O . GLN A 1 195 ? 15.998 -5.430 -2.356 1.00 96.06 195 GLN A O 1
ATOM 1430 N N . GLN A 1 196 ? 15.012 -3.496 -1.781 1.00 97.00 196 GLN A N 1
ATOM 1431 C CA . GLN A 1 196 ? 13.658 -3.906 -2.151 1.00 97.00 196 GLN A CA 1
ATOM 1432 C C . GLN A 1 196 ? 13.518 -4.175 -3.662 1.00 97.00 196 GLN A C 1
ATOM 1434 O O . GLN A 1 196 ? 12.882 -5.143 -4.063 1.00 97.00 196 GLN A O 1
ATOM 1439 N N . MET A 1 197 ? 14.180 -3.394 -4.523 1.00 97.12 197 MET A N 1
ATOM 1440 C CA . MET A 1 197 ? 14.225 -3.669 -5.966 1.00 97.12 197 MET A CA 1
ATOM 1441 C C . MET A 1 197 ? 14.937 -4.988 -6.292 1.00 97.12 197 MET A C 1
ATOM 1443 O O . MET A 1 197 ? 14.524 -5.692 -7.210 1.00 97.12 197 MET A O 1
ATOM 1447 N N . ARG A 1 198 ? 15.985 -5.352 -5.541 1.00 96.81 198 ARG A N 1
ATOM 1448 C CA . ARG A 1 198 ? 16.625 -6.672 -5.678 1.00 96.81 198 ARG A CA 1
ATOM 1449 C C . ARG A 1 198 ? 15.702 -7.795 -5.211 1.00 96.81 198 ARG A C 1
ATOM 1451 O O . ARG A 1 198 ? 15.675 -8.843 -5.840 1.00 96.81 198 ARG A O 1
ATOM 1458 N N . GLN A 1 199 ? 14.919 -7.576 -4.154 1.00 96.75 199 GLN A N 1
ATOM 1459 C CA . GLN A 1 199 ? 13.906 -8.543 -3.719 1.00 96.75 199 GLN A CA 1
ATOM 1460 C C . GLN A 1 199 ? 12.829 -8.756 -4.789 1.00 96.75 199 GLN A C 1
ATOM 1462 O O . GLN A 1 199 ? 12.527 -9.903 -5.097 1.00 96.75 199 GLN A O 1
ATOM 1467 N N . LEU A 1 200 ? 12.347 -7.691 -5.441 1.00 96.94 200 LEU A N 1
ATOM 1468 C CA . LEU A 1 200 ? 11.458 -7.818 -6.605 1.00 96.94 200 LEU A CA 1
ATOM 1469 C C . LEU A 1 200 ? 12.091 -8.629 -7.741 1.00 96.94 200 LEU A C 1
ATOM 1471 O O . LEU A 1 200 ? 11.415 -9.435 -8.373 1.00 96.94 200 LEU A O 1
ATOM 1475 N N . ALA A 1 201 ? 13.386 -8.435 -8.004 1.00 97.00 201 ALA A N 1
ATOM 1476 C CA . ALA A 1 201 ? 14.079 -9.220 -9.019 1.00 97.00 201 ALA A CA 1
ATOM 1477 C C . ALA A 1 201 ? 14.059 -10.719 -8.676 1.00 97.00 201 ALA A C 1
ATOM 1479 O O . ALA A 1 201 ? 13.763 -11.541 -9.541 1.00 97.00 201 ALA A O 1
ATOM 1480 N N . LEU A 1 202 ? 14.298 -11.069 -7.408 1.00 97.06 202 LEU A N 1
ATOM 1481 C CA . LEU A 1 202 ? 14.222 -12.451 -6.927 1.00 97.06 202 LEU A CA 1
ATOM 1482 C C . LEU A 1 202 ? 12.803 -13.030 -7.021 1.00 97.06 202 LEU A C 1
ATOM 1484 O O . LEU A 1 202 ? 12.651 -14.173 -7.442 1.00 97.06 202 LEU A O 1
ATOM 1488 N N . GLU A 1 203 ? 11.773 -12.250 -6.683 1.00 96.75 203 GLU A N 1
ATOM 1489 C CA . GLU A 1 203 ? 10.359 -12.646 -6.828 1.00 96.75 203 GLU A CA 1
ATOM 1490 C C . GLU A 1 203 ? 9.981 -12.944 -8.278 1.00 96.75 203 GLU A C 1
ATOM 1492 O O . GLU A 1 203 ? 9.163 -13.819 -8.547 1.00 96.75 203 GLU A O 1
ATOM 1497 N N . LEU A 1 204 ? 10.616 -12.249 -9.219 1.00 97.31 204 LEU A N 1
ATOM 1498 C CA . LEU A 1 204 ? 10.469 -12.476 -10.653 1.00 97.31 204 LEU A CA 1
ATOM 1499 C C . LEU A 1 204 ? 11.449 -13.522 -11.195 1.00 97.31 204 LEU A C 1
ATOM 1501 O O . LEU A 1 204 ? 11.627 -13.603 -12.413 1.00 97.31 204 LEU A O 1
ATOM 1505 N N . GLU A 1 205 ? 12.093 -14.302 -10.323 1.00 97.25 205 GLU A N 1
ATOM 1506 C CA . GLU A 1 205 ? 13.054 -15.357 -10.661 1.00 97.25 205 GLU A CA 1
ATOM 1507 C C . GLU A 1 205 ? 14.214 -14.855 -11.544 1.00 97.25 205 GLU A C 1
ATOM 1509 O O . GLU A 1 205 ? 14.659 -15.535 -12.479 1.00 97.25 205 GLU A O 1
ATOM 1514 N N . LEU A 1 206 ? 14.673 -13.625 -11.302 1.00 96.31 206 LEU A N 1
ATOM 1515 C CA . LEU A 1 206 ? 15.850 -13.048 -11.946 1.00 96.31 206 LEU A CA 1
ATOM 1516 C C . LEU A 1 206 ? 17.121 -13.365 -11.131 1.00 96.31 206 LEU A C 1
ATOM 1518 O O . LEU A 1 206 ? 17.047 -13.507 -9.908 1.00 96.31 206 LEU A O 1
ATOM 1522 N N . PRO A 1 207 ? 18.300 -13.471 -11.775 1.00 94.25 207 PRO A N 1
ATOM 1523 C CA . PRO A 1 207 ? 19.550 -13.771 -11.075 1.00 94.25 207 PRO A CA 1
ATOM 1524 C C . PRO A 1 207 ? 19.922 -12.693 -10.052 1.00 94.25 207 PRO A C 1
ATOM 1526 O O . PRO A 1 207 ? 19.895 -11.504 -10.362 1.00 94.25 207 PRO A O 1
ATOM 1529 N N . ALA A 1 208 ? 20.322 -13.115 -8.850 1.00 89.94 208 ALA A N 1
ATOM 1530 C CA . ALA A 1 208 ? 20.620 -12.220 -7.728 1.00 89.94 208 ALA A CA 1
ATOM 1531 C C . ALA A 1 208 ? 21.871 -11.352 -7.951 1.00 89.94 208 ALA A C 1
ATOM 1533 O O . ALA A 1 208 ? 21.990 -10.258 -7.393 1.00 89.94 208 ALA A O 1
ATOM 1534 N N . GLU A 1 209 ? 22.809 -11.870 -8.746 1.00 92.12 209 GLU A N 1
ATOM 1535 C CA . GLU A 1 209 ? 24.121 -11.272 -9.003 1.00 92.12 209 GLU A CA 1
ATOM 1536 C C . GLU A 1 209 ? 24.103 -10.230 -10.128 1.00 92.12 209 GLU A C 1
ATOM 1538 O O . GLU A 1 209 ? 25.012 -9.403 -10.192 1.00 92.12 209 GLU A O 1
ATOM 1543 N N . GLU A 1 210 ? 23.087 -10.253 -10.997 1.00 93.31 210 GLU A N 1
ATOM 1544 C CA . GLU A 1 210 ? 22.986 -9.323 -12.124 1.00 93.31 210 GLU A CA 1
ATOM 1545 C C . GLU A 1 210 ? 22.499 -7.942 -11.658 1.00 93.31 210 GLU A C 1
ATOM 1547 O O . GLU A 1 210 ? 21.586 -7.796 -10.839 1.00 93.31 210 GLU A O 1
ATOM 1552 N N . GLU A 1 211 ? 23.108 -6.891 -12.204 1.00 94.56 211 GLU A N 1
ATOM 1553 C CA . GLU A 1 211 ? 22.660 -5.518 -11.965 1.00 94.56 211 GLU A CA 1
ATOM 1554 C C . GLU A 1 211 ? 21.502 -5.135 -12.895 1.00 94.56 211 GLU A C 1
ATOM 1556 O O . GLU A 1 211 ? 21.308 -5.712 -13.965 1.00 94.56 211 GLU A O 1
ATOM 1561 N N . LEU A 1 212 ? 20.746 -4.096 -12.522 1.00 93.19 212 LEU A N 1
ATOM 1562 C CA . LEU A 1 212 ? 19.567 -3.647 -13.276 1.00 93.19 212 LEU A CA 1
ATOM 1563 C C . LEU A 1 212 ? 19.836 -3.457 -14.782 1.00 93.19 212 LEU A C 1
ATOM 1565 O O . LEU A 1 212 ? 19.004 -3.824 -15.604 1.00 93.19 212 LEU A O 1
ATOM 1569 N N . GLY A 1 213 ? 20.995 -2.913 -15.159 1.00 93.62 213 GLY A N 1
ATOM 1570 C CA . GLY A 1 213 ? 21.353 -2.702 -16.563 1.00 93.62 213 GLY A CA 1
ATOM 1571 C C . GLY A 1 213 ? 21.551 -3.999 -17.349 1.00 93.62 213 GLY A C 1
ATOM 1572 O O . GLY A 1 213 ? 21.188 -4.056 -18.521 1.00 93.62 213 GLY A O 1
ATOM 1573 N N . GLU A 1 214 ? 22.082 -5.039 -16.708 1.00 94.06 214 GLU A N 1
ATOM 1574 C CA . GLU A 1 214 ? 22.269 -6.365 -17.309 1.00 94.06 214 GLU A CA 1
ATOM 1575 C C . GLU A 1 214 ? 20.915 -7.061 -17.485 1.00 94.06 214 GLU A C 1
ATOM 1577 O O . GLU A 1 214 ? 20.607 -7.552 -18.574 1.00 94.06 214 GLU A O 1
ATOM 1582 N N . LEU A 1 215 ? 20.059 -6.981 -16.458 1.00 93.69 215 LEU A N 1
ATOM 1583 C CA . LEU A 1 215 ? 18.688 -7.493 -16.494 1.00 93.69 215 LEU A CA 1
ATOM 1584 C C . LEU A 1 215 ? 17.876 -6.853 -17.632 1.00 93.69 215 LEU A C 1
ATOM 1586 O O . LEU A 1 215 ? 17.246 -7.556 -18.423 1.00 93.69 215 LEU A O 1
ATOM 1590 N N . VAL A 1 216 ? 17.919 -5.522 -17.750 1.00 92.38 216 VAL A N 1
ATOM 1591 C CA . VAL A 1 216 ? 17.201 -4.773 -18.796 1.00 92.38 216 VAL A CA 1
ATOM 1592 C C . VAL A 1 216 ? 17.726 -5.119 -20.193 1.00 92.38 216 VAL A C 1
ATOM 1594 O O . VAL A 1 216 ? 16.934 -5.272 -21.120 1.00 92.38 216 VAL A O 1
ATOM 1597 N N . ALA A 1 217 ? 19.043 -5.276 -20.363 1.00 92.25 217 ALA A N 1
ATOM 1598 C CA . ALA A 1 217 ? 19.642 -5.567 -21.665 1.00 92.25 217 ALA A CA 1
ATOM 1599 C C . ALA A 1 217 ? 19.371 -6.999 -22.161 1.00 92.25 217 ALA A C 1
ATOM 1601 O O . ALA A 1 217 ? 19.307 -7.218 -23.370 1.00 92.25 217 ALA A O 1
ATOM 1602 N N . GLY A 1 218 ? 19.244 -7.971 -21.250 1.00 89.94 218 GLY A N 1
ATOM 1603 C CA . GLY A 1 218 ? 19.210 -9.393 -21.605 1.00 89.94 218 GLY A CA 1
ATOM 1604 C C . GLY A 1 218 ? 17.887 -10.126 -21.373 1.00 89.94 218 GLY A C 1
ATOM 1605 O O . GLY A 1 218 ? 17.736 -11.229 -21.897 1.00 89.94 218 GLY A O 1
ATOM 1606 N N . ARG A 1 219 ? 16.952 -9.588 -20.570 1.00 88.69 219 ARG A N 1
ATOM 1607 C CA . ARG A 1 219 ? 15.874 -10.406 -19.967 1.00 88.69 219 ARG A CA 1
ATOM 1608 C C . ARG A 1 219 ? 14.447 -9.849 -20.074 1.00 88.69 219 ARG A C 1
ATOM 1610 O O . ARG A 1 219 ? 13.578 -10.344 -19.362 1.00 88.69 219 ARG A O 1
ATOM 1617 N N . ASP A 1 220 ? 14.194 -8.872 -20.951 1.00 93.06 220 ASP A N 1
ATOM 1618 C CA . ASP A 1 220 ? 12.882 -8.196 -21.085 1.00 93.06 220 ASP A CA 1
ATOM 1619 C C . ASP A 1 220 ? 12.345 -7.702 -19.728 1.00 93.06 220 ASP A C 1
ATOM 1621 O O . ASP A 1 220 ? 11.217 -7.977 -19.311 1.00 93.06 220 ASP A O 1
ATOM 1625 N N . VAL A 1 221 ? 13.229 -7.017 -18.997 1.00 96.06 221 VAL A N 1
ATOM 1626 C CA . VAL A 1 221 ? 12.943 -6.449 -17.681 1.00 96.06 221 VAL A CA 1
ATOM 1627 C C . VAL A 1 221 ? 12.761 -4.945 -17.810 1.00 96.06 221 VAL A C 1
ATOM 1629 O O . VAL A 1 221 ? 13.485 -4.266 -18.537 1.00 96.06 221 VAL A O 1
ATOM 1632 N N . SER A 1 222 ? 11.789 -4.399 -17.090 1.00 96.75 222 SER A N 1
ATOM 1633 C CA . SER A 1 222 ? 11.588 -2.955 -16.963 1.00 96.75 222 SER A CA 1
ATOM 1634 C C . SER A 1 222 ? 11.301 -2.599 -15.511 1.00 96.75 222 SER A C 1
ATOM 1636 O O . SER A 1 222 ? 10.525 -3.284 -14.849 1.00 96.75 222 SER A O 1
ATOM 1638 N N . LEU A 1 223 ? 11.917 -1.524 -15.021 1.00 97.75 223 LEU A N 1
ATOM 1639 C CA . LEU A 1 223 ? 11.646 -0.960 -13.702 1.00 97.75 223 LEU A CA 1
ATOM 1640 C C . LEU A 1 223 ? 10.837 0.327 -13.864 1.00 97.75 223 LEU A C 1
ATOM 1642 O O . LEU A 1 223 ? 11.168 1.171 -14.698 1.00 97.75 223 LEU A O 1
ATOM 1646 N N . TYR A 1 224 ? 9.812 0.483 -13.039 1.00 98.44 224 TYR A N 1
ATOM 1647 C CA . TYR A 1 224 ? 8.925 1.636 -13.021 1.00 98.44 224 TYR A CA 1
ATOM 1648 C C . TYR A 1 224 ? 8.855 2.234 -11.620 1.00 98.44 224 TYR A C 1
ATOM 1650 O O . TYR A 1 224 ? 9.034 1.529 -10.628 1.00 98.44 224 TYR A O 1
ATOM 1658 N N . ARG A 1 225 ? 8.543 3.524 -11.541 1.00 98.00 225 ARG A N 1
ATOM 1659 C CA . ARG A 1 225 ? 8.117 4.224 -10.326 1.00 98.00 225 ARG A CA 1
ATOM 1660 C C . ARG A 1 225 ? 6.678 4.687 -10.506 1.00 98.00 225 ARG A C 1
ATOM 1662 O O . ARG A 1 225 ? 6.256 4.931 -11.631 1.00 98.00 225 ARG A O 1
ATOM 1669 N N . PHE A 1 226 ? 5.952 4.853 -9.414 1.00 98.00 226 PHE A N 1
ATOM 1670 C CA . PHE A 1 226 ? 4.607 5.425 -9.435 1.00 98.00 226 PHE A CA 1
ATOM 1671 C C . PHE A 1 226 ? 4.326 6.179 -8.138 1.00 98.00 226 PHE A C 1
ATOM 1673 O O . PHE A 1 226 ? 4.969 5.943 -7.113 1.00 98.00 226 PHE A O 1
ATOM 1680 N N . GLU A 1 227 ? 3.365 7.092 -8.190 1.00 96.50 227 GLU A N 1
ATOM 1681 C CA . GLU A 1 227 ? 2.773 7.717 -7.006 1.00 96.50 227 GLU A CA 1
ATOM 1682 C C . GLU A 1 227 ? 1.458 7.016 -6.654 1.00 96.50 227 GLU A C 1
ATOM 1684 O O . GLU A 1 227 ? 0.866 6.326 -7.487 1.00 96.50 227 GLU A O 1
ATOM 1689 N N . THR A 1 228 ? 1.001 7.177 -5.415 1.00 95.75 228 THR A N 1
ATOM 1690 C CA . THR A 1 228 ? -0.271 6.614 -4.949 1.00 95.75 228 THR A CA 1
ATOM 1691 C C . THR A 1 228 ? -1.160 7.687 -4.345 1.00 95.75 228 THR A C 1
ATOM 1693 O O . THR A 1 228 ? -0.683 8.705 -3.837 1.00 95.75 228 THR A O 1
ATOM 1696 N N . ILE A 1 229 ? -2.466 7.433 -4.371 1.00 94.38 229 ILE A N 1
ATOM 1697 C CA . ILE A 1 229 ? -3.396 8.067 -3.440 1.00 94.38 229 ILE A CA 1
ATOM 1698 C C . ILE A 1 229 ? -3.603 7.082 -2.292 1.00 94.38 229 ILE A C 1
ATOM 1700 O O . ILE A 1 229 ? -4.097 5.979 -2.522 1.00 94.38 229 ILE A O 1
ATOM 1704 N N . HIS A 1 230 ? -3.209 7.486 -1.085 1.00 95.62 230 HIS A N 1
ATOM 1705 C CA . HIS A 1 230 ? -3.284 6.659 0.113 1.00 95.62 230 HIS A CA 1
ATOM 1706 C C . HIS A 1 230 ? -4.455 7.091 0.994 1.00 95.62 230 HIS A C 1
ATOM 1708 O O . HIS A 1 230 ? -4.483 8.219 1.498 1.00 95.62 230 HIS A O 1
ATOM 1714 N N . PHE A 1 231 ? -5.395 6.182 1.221 1.00 96.50 231 PHE A N 1
ATOM 1715 C CA . PHE A 1 231 ? -6.530 6.384 2.114 1.00 96.50 231 PHE A CA 1
ATOM 1716 C C . PHE A 1 231 ? -6.387 5.551 3.376 1.00 96.50 231 PHE A C 1
ATOM 1718 O O . PHE A 1 231 ? -5.989 4.395 3.311 1.00 96.50 231 PHE A O 1
ATOM 1725 N N . VAL A 1 232 ? -6.807 6.117 4.505 1.00 96.69 232 VAL A N 1
ATOM 1726 C CA . VAL A 1 232 ? -6.913 5.426 5.791 1.00 96.69 232 VAL A CA 1
ATOM 1727 C C . VAL A 1 232 ? -8.303 5.616 6.365 1.00 96.69 232 VAL A C 1
ATOM 1729 O O . VAL A 1 232 ? -8.784 6.740 6.483 1.00 96.69 232 VAL A O 1
ATOM 1732 N N . VAL A 1 233 ? -8.926 4.523 6.788 1.00 97.25 233 VAL A N 1
ATOM 1733 C CA . VAL A 1 233 ? -10.177 4.514 7.546 1.00 97.25 233 VAL A CA 1
ATOM 1734 C C . VAL A 1 233 ? -9.864 3.997 8.954 1.00 97.25 233 VAL A C 1
ATOM 1736 O O . VAL A 1 233 ? -9.697 2.785 9.152 1.00 97.25 233 VAL A O 1
ATOM 1739 N N . PRO A 1 234 ? -9.737 4.899 9.948 1.00 95.44 234 PRO A N 1
ATOM 1740 C CA . PRO A 1 234 ? -9.446 4.515 11.323 1.00 95.44 234 PRO A CA 1
ATOM 1741 C C . PRO A 1 234 ? -10.522 3.612 11.934 1.00 95.44 234 PRO A C 1
ATOM 1743 O O . PRO A 1 234 ? -11.688 3.623 11.530 1.00 95.44 234 PRO A O 1
ATOM 1746 N N . VAL A 1 235 ? -10.137 2.872 12.973 1.00 94.19 235 VAL A N 1
ATOM 1747 C CA . VAL A 1 235 ? -11.071 2.125 13.829 1.00 94.19 235 VAL A CA 1
ATOM 1748 C C . VAL A 1 235 ? -12.184 3.047 14.339 1.00 94.19 235 VAL A C 1
ATOM 1750 O O . VAL A 1 235 ? -11.913 4.147 14.820 1.00 94.19 235 VAL A O 1
ATOM 1753 N N . GLY A 1 236 ? -13.436 2.596 14.237 1.00 90.69 236 GLY A N 1
ATOM 1754 C CA . GLY A 1 236 ? -14.613 3.351 14.685 1.00 90.69 236 GLY A CA 1
ATOM 1755 C C . GLY A 1 236 ? -14.990 4.558 13.815 1.00 90.69 236 GLY A C 1
ATOM 1756 O O . GLY A 1 236 ? -15.916 5.284 14.167 1.00 90.69 236 GLY A O 1
ATOM 1757 N N . SER A 1 237 ? -14.305 4.776 12.688 1.00 92.19 237 SER A N 1
ATOM 1758 C CA . SER A 1 237 ? -14.635 5.810 11.707 1.00 92.19 237 SER A CA 1
ATOM 1759 C C . SER A 1 237 ? -15.166 5.191 10.416 1.00 92.19 237 SER A C 1
ATOM 1761 O O . SER A 1 237 ? -14.730 4.116 10.009 1.00 92.19 237 SER A O 1
ATOM 1763 N N . ASN A 1 238 ? -16.060 5.921 9.749 1.00 87.25 238 ASN A N 1
ATOM 1764 C CA . ASN A 1 238 ? -16.437 5.694 8.349 1.00 87.25 238 ASN A CA 1
ATOM 1765 C C . ASN A 1 238 ? -15.909 6.806 7.427 1.00 87.25 238 ASN A C 1
ATOM 1767 O O . ASN A 1 238 ? -16.120 6.763 6.220 1.00 87.25 238 ASN A O 1
ATOM 1771 N N . ALA A 1 239 ? -15.259 7.825 7.994 1.00 91.50 239 ALA A N 1
ATOM 1772 C CA . ALA A 1 239 ? -14.679 8.925 7.244 1.00 91.50 239 ALA A CA 1
ATOM 1773 C C . ALA A 1 239 ? -13.223 8.582 6.891 1.00 91.50 239 ALA A C 1
ATOM 1775 O O . ALA A 1 239 ? -12.406 8.458 7.814 1.00 91.50 239 ALA A O 1
ATOM 1776 N N . PRO A 1 240 ? -12.890 8.413 5.597 1.00 94.12 240 PRO A N 1
ATOM 1777 C CA . PRO A 1 240 ? -11.515 8.208 5.181 1.00 94.12 240 PRO A CA 1
ATOM 1778 C C . PRO A 1 240 ? -10.698 9.493 5.307 1.00 94.12 240 PRO A C 1
ATOM 1780 O O . PRO A 1 240 ? -11.198 10.602 5.114 1.00 94.12 240 PRO A O 1
ATOM 1783 N N . ILE A 1 241 ? -9.413 9.318 5.585 1.00 92.88 241 ILE A N 1
ATOM 1784 C CA . ILE A 1 241 ? -8.400 10.366 5.625 1.00 92.88 241 ILE A CA 1
ATOM 1785 C C . ILE A 1 241 ? -7.403 10.076 4.508 1.00 92.88 241 ILE A C 1
ATOM 1787 O O . ILE A 1 241 ? -6.991 8.931 4.330 1.00 92.88 241 ILE A O 1
ATOM 1791 N N . VAL A 1 242 ? -7.003 11.103 3.763 1.00 90.88 242 VAL A N 1
ATOM 1792 C CA . VAL A 1 242 ? -5.929 10.987 2.771 1.00 90.88 242 VAL A CA 1
ATOM 1793 C C . VAL A 1 242 ? -4.597 11.257 3.460 1.00 90.88 242 VAL A C 1
ATOM 1795 O O . VAL A 1 242 ? -4.417 12.330 4.047 1.00 90.88 242 VAL A O 1
ATOM 1798 N N . LEU A 1 243 ? -3.664 10.308 3.376 1.00 87.62 243 LEU A N 1
ATOM 1799 C CA . LEU A 1 243 ? -2.301 10.509 3.864 1.00 87.62 243 LEU A CA 1
ATOM 1800 C C . LEU A 1 243 ? -1.317 10.682 2.708 1.00 87.62 243 LEU A C 1
ATOM 1802 O O . LEU A 1 243 ? -1.518 10.211 1.592 1.00 87.62 243 LEU A O 1
ATOM 1806 N N . ARG A 1 244 ? -0.202 11.341 3.006 1.00 83.12 244 ARG A N 1
ATOM 1807 C CA . ARG A 1 244 ? 0.977 11.412 2.148 1.00 83.12 244 ARG A CA 1
ATOM 1808 C C . ARG A 1 244 ? 2.207 11.184 3.014 1.00 83.12 244 ARG A C 1
ATOM 1810 O O . ARG A 1 244 ? 2.402 11.891 3.998 1.00 83.12 244 ARG A O 1
ATOM 1817 N N . ARG A 1 245 ? 3.033 10.190 2.666 1.00 81.94 245 ARG A N 1
ATOM 1818 C CA . ARG A 1 245 ? 4.175 9.746 3.492 1.00 81.94 245 ARG A CA 1
ATOM 1819 C C . ARG A 1 245 ? 3.773 9.381 4.933 1.00 81.94 245 ARG A C 1
ATOM 1821 O O . ARG A 1 245 ? 4.496 9.672 5.880 1.00 81.94 245 ARG A O 1
ATOM 1828 N N . GLY A 1 246 ? 2.602 8.767 5.095 1.00 73.44 246 GLY A N 1
ATOM 1829 C CA . GLY A 1 246 ? 2.074 8.379 6.406 1.00 73.44 246 GLY A CA 1
ATOM 1830 C C . GLY A 1 246 ? 1.622 9.545 7.293 1.00 73.44 246 GLY A C 1
ATOM 1831 O O . GLY A 1 246 ? 1.330 9.314 8.463 1.00 73.44 246 GLY A O 1
ATOM 1832 N N . ASP A 1 247 ? 1.550 10.770 6.764 1.00 67.81 247 ASP A N 1
ATOM 1833 C CA . ASP A 1 247 ? 1.054 11.942 7.486 1.00 67.81 247 ASP A CA 1
ATOM 1834 C C . ASP A 1 247 ? -0.193 12.522 6.809 1.00 67.81 247 ASP A C 1
ATOM 1836 O O . ASP A 1 247 ? -0.408 12.348 5.607 1.00 67.81 247 ASP A O 1
ATOM 1840 N N . THR A 1 248 ? -1.031 13.208 7.580 1.00 59.91 248 THR A N 1
ATOM 1841 C CA . THR A 1 248 ? -2.244 13.843 7.057 1.00 59.91 248 THR A CA 1
ATOM 1842 C C . THR A 1 248 ? -1.856 15.018 6.173 1.00 59.91 248 THR A C 1
ATOM 1844 O O . THR A 1 248 ? -1.049 15.866 6.559 1.00 59.91 248 THR A O 1
ATOM 1847 N N . LEU A 1 249 ? -2.456 15.112 4.985 1.00 60.16 249 LEU A N 1
ATOM 1848 C CA . LEU A 1 249 ? -2.268 16.286 4.141 1.00 60.16 249 LEU A CA 1
ATOM 1849 C C . LEU A 1 249 ? -3.038 17.473 4.742 1.00 60.16 249 LEU A C 1
ATOM 1851 O O . LEU A 1 249 ? -4.222 17.666 4.483 1.00 60.16 249 LEU A O 1
ATOM 1855 N N . VAL A 1 250 ? -2.369 18.264 5.580 1.00 55.53 250 VAL A N 1
ATOM 1856 C CA . VAL A 1 250 ? -2.952 19.479 6.159 1.00 55.53 250 VAL A CA 1
ATOM 1857 C C . VAL A 1 250 ? -2.805 20.619 5.154 1.00 55.53 250 VAL A C 1
ATOM 1859 O O . VAL A 1 250 ? -1.693 20.993 4.775 1.00 55.53 250 VAL A O 1
ATOM 1862 N N . HIS A 1 251 ? -3.927 21.191 4.712 1.00 52.34 251 HIS A N 1
ATOM 1863 C CA . HIS A 1 251 ? -3.899 22.415 3.914 1.00 52.34 251 HIS A CA 1
ATOM 1864 C C . HIS A 1 251 ? -3.236 23.536 4.719 1.00 52.34 251 HIS A C 1
ATOM 1866 O O . HIS A 1 251 ? -3.565 23.740 5.886 1.00 52.34 251 HIS A O 1
ATOM 1872 N N . ALA A 1 252 ? -2.305 24.263 4.095 1.00 50.53 252 ALA A N 1
ATOM 1873 C CA . ALA A 1 252 ? -1.572 25.354 4.729 1.00 50.53 252 ALA A CA 1
ATOM 1874 C C . ALA A 1 252 ? -2.512 26.522 5.088 1.00 50.53 252 ALA A C 1
ATOM 1876 O O . ALA A 1 252 ? -2.663 27.480 4.333 1.00 50.53 252 ALA A O 1
ATOM 1877 N N . GLY A 1 253 ? -3.168 26.422 6.243 1.00 62.97 253 GLY A N 1
ATOM 1878 C CA . GLY A 1 253 ? -3.794 27.539 6.937 1.00 62.97 253 GLY A CA 1
ATOM 1879 C C . GLY A 1 253 ? -2.760 28.322 7.754 1.00 62.97 253 GLY A C 1
ATOM 1880 O O . GLY A 1 253 ? -1.606 27.895 7.871 1.00 62.97 253 GLY A O 1
ATOM 1881 N N . PRO A 1 254 ? -3.133 29.474 8.337 1.00 60.31 254 PRO A N 1
ATOM 1882 C CA . PRO A 1 254 ? -2.288 30.121 9.330 1.00 60.31 254 PRO A CA 1
ATOM 1883 C C . PRO A 1 254 ? -2.086 29.137 10.486 1.00 60.31 254 PRO A C 1
ATOM 1885 O O . PRO A 1 254 ? -3.031 28.858 11.213 1.00 60.31 254 PRO A O 1
ATOM 1888 N N . ALA A 1 255 ? -0.878 28.586 10.626 1.00 60.41 255 ALA A N 1
ATOM 1889 C CA . ALA A 1 255 ? -0.551 27.687 11.724 1.00 60.41 255 ALA A CA 1
ATOM 1890 C C . ALA A 1 255 ? -0.735 28.450 13.039 1.00 60.41 255 ALA A C 1
ATOM 1892 O O . ALA A 1 255 ? 0.049 29.353 13.360 1.00 60.41 255 ALA A O 1
ATOM 1893 N N . LEU A 1 256 ? -1.801 28.137 13.774 1.00 73.50 256 LEU A N 1
ATOM 1894 C CA . LEU A 1 256 ? -2.041 28.758 15.061 1.00 73.50 256 LEU A CA 1
ATOM 1895 C C . LEU A 1 256 ? -1.138 28.082 16.088 1.00 73.50 256 LEU A C 1
ATOM 1897 O O . LEU A 1 256 ? -0.805 26.900 16.011 1.00 73.50 256 LEU A O 1
ATOM 1901 N N . ARG A 1 257 ? -0.715 28.857 17.083 1.00 75.38 257 ARG A N 1
ATOM 1902 C CA . ARG A 1 257 ? 0.133 28.363 18.173 1.00 75.38 257 ARG A CA 1
ATOM 1903 C C . ARG A 1 257 ? -0.478 27.148 18.883 1.00 75.38 257 ARG A C 1
ATOM 1905 O O . ARG A 1 257 ? 0.267 26.291 19.352 1.00 75.38 257 ARG A O 1
ATOM 1912 N N . ASP A 1 258 ? -1.801 27.099 18.961 1.00 74.62 258 ASP A N 1
ATOM 1913 C CA . ASP A 1 258 ? -2.538 26.027 19.624 1.00 74.62 258 ASP A CA 1
ATOM 1914 C C . ASP A 1 258 ? -2.492 24.721 18.814 1.00 74.62 258 ASP A C 1
ATOM 1916 O O . ASP A 1 258 ? -2.334 23.655 19.406 1.00 74.62 258 ASP A O 1
ATOM 1920 N N . ASP A 1 259 ? -2.473 24.798 17.477 1.00 70.62 259 ASP A N 1
ATOM 1921 C CA . ASP A 1 259 ? -2.315 23.630 16.597 1.00 70.62 259 ASP A CA 1
ATOM 1922 C C . ASP A 1 259 ? -0.946 22.966 16.800 1.00 70.62 259 ASP A C 1
ATOM 1924 O O . ASP A 1 259 ? -0.832 21.742 16.863 1.00 70.62 259 ASP A O 1
ATOM 1928 N N . ALA A 1 260 ? 0.107 23.772 16.976 1.00 74.75 260 ALA A N 1
ATOM 1929 C CA . ALA A 1 260 ? 1.451 23.267 17.248 1.00 74.75 260 ALA A CA 1
ATOM 1930 C C . ALA A 1 260 ? 1.552 22.560 18.613 1.00 74.75 260 ALA A C 1
ATOM 1932 O O . ALA A 1 260 ? 2.294 21.586 18.749 1.00 74.75 260 ALA A O 1
ATOM 1933 N N . LEU A 1 261 ? 0.810 23.031 19.623 1.00 75.19 261 LEU A N 1
ATOM 1934 C CA . LEU A 1 261 ? 0.744 22.375 20.933 1.00 75.19 261 LEU A CA 1
ATOM 1935 C C . LEU A 1 261 ? -0.046 21.065 20.857 1.00 75.19 261 LEU A C 1
ATOM 1937 O O . LEU A 1 261 ? 0.429 20.051 21.363 1.00 75.19 261 LEU A O 1
ATOM 1941 N N . ALA A 1 262 ? -1.187 21.059 20.163 1.00 74.56 262 ALA A N 1
ATOM 1942 C CA . ALA A 1 262 ? -1.973 19.849 19.937 1.00 74.56 262 ALA A CA 1
ATOM 1943 C C . ALA A 1 262 ? -1.174 18.779 19.171 1.00 74.56 262 ALA A C 1
ATOM 1945 O O . ALA A 1 262 ? -1.218 17.600 19.523 1.00 74.56 262 ALA A O 1
ATOM 1946 N N . LEU A 1 263 ? -0.380 19.190 18.175 1.00 74.00 263 LEU A N 1
ATOM 1947 C CA . LEU A 1 263 ? 0.532 18.301 17.458 1.00 74.00 263 LEU A CA 1
ATOM 1948 C C . LEU A 1 263 ? 1.605 17.714 18.385 1.00 74.00 263 LEU A C 1
ATOM 1950 O O . LEU A 1 263 ? 1.848 16.508 18.352 1.00 74.00 263 LEU A O 1
ATOM 1954 N N . ALA A 1 264 ? 2.234 18.539 19.228 1.00 73.25 264 ALA A N 1
ATOM 1955 C CA . ALA A 1 264 ? 3.235 18.066 20.184 1.00 73.25 264 ALA A CA 1
ATOM 1956 C C . ALA A 1 264 ? 2.647 17.041 21.173 1.00 73.25 264 ALA A C 1
ATOM 1958 O O . ALA A 1 264 ? 3.268 16.006 21.425 1.00 73.25 264 ALA A O 1
ATOM 1959 N N . ASP A 1 265 ? 1.436 17.295 21.676 1.00 74.44 265 ASP A N 1
ATOM 1960 C CA . ASP A 1 265 ? 0.704 16.372 22.548 1.00 74.44 265 ASP A CA 1
ATOM 1961 C C . ASP A 1 265 ? 0.392 15.045 21.829 1.00 74.44 265 ASP A C 1
ATOM 1963 O O . ASP A 1 265 ? 0.588 13.966 22.396 1.00 74.44 265 ASP A O 1
ATOM 1967 N N . GLY A 1 266 ? -0.031 15.107 20.561 1.00 71.19 266 GLY A N 1
ATOM 1968 C CA . GLY A 1 266 ? -0.296 13.933 19.726 1.00 71.19 266 GLY A CA 1
ATOM 1969 C C . GLY A 1 266 ? 0.951 13.081 19.467 1.00 71.19 266 GLY A C 1
ATOM 1970 O O . GLY A 1 266 ? 0.903 11.859 19.614 1.00 71.19 266 GLY A O 1
ATOM 1971 N N . ILE A 1 267 ? 2.089 13.714 19.154 1.00 72.81 267 ILE A N 1
ATOM 1972 C CA . ILE A 1 267 ? 3.377 13.025 18.966 1.00 72.81 267 ILE A CA 1
ATOM 1973 C C . ILE A 1 267 ? 3.807 12.336 20.265 1.00 72.81 267 ILE A C 1
ATOM 1975 O O . ILE A 1 267 ? 4.171 11.160 20.241 1.00 72.81 267 ILE A O 1
ATOM 1979 N N . ALA A 1 268 ? 3.727 13.028 21.406 1.00 71.69 268 ALA A N 1
ATOM 1980 C CA . ALA A 1 268 ? 4.070 12.442 22.699 1.00 71.69 268 ALA A CA 1
ATOM 1981 C C . ALA A 1 268 ? 3.178 11.231 23.019 1.00 71.69 268 ALA A C 1
ATOM 1983 O O . ALA A 1 268 ? 3.684 10.177 23.404 1.00 71.69 268 ALA A O 1
ATOM 1984 N N . ALA A 1 269 ? 1.863 11.347 22.804 1.00 70.56 269 ALA A N 1
ATOM 1985 C CA . ALA A 1 269 ? 0.919 10.248 22.996 1.00 70.56 269 ALA A CA 1
ATOM 1986 C C . ALA A 1 269 ? 1.235 9.041 22.100 1.00 70.56 269 ALA A C 1
ATOM 1988 O O . ALA A 1 269 ? 1.243 7.906 22.582 1.00 70.56 269 ALA A O 1
ATOM 1989 N N . HIS A 1 270 ? 1.543 9.281 20.823 1.00 71.12 270 HIS A N 1
ATOM 1990 C CA . HIS A 1 270 ? 1.915 8.234 19.876 1.00 71.12 270 HIS A CA 1
ATOM 1991 C C . HIS A 1 270 ? 3.200 7.507 20.293 1.00 71.12 270 HIS A C 1
ATOM 1993 O O . HIS A 1 270 ? 3.236 6.276 20.311 1.00 71.12 270 HIS A O 1
ATOM 1999 N N . LEU A 1 271 ? 4.242 8.255 20.673 1.00 72.75 271 LEU A N 1
ATOM 2000 C CA . LEU A 1 271 ? 5.506 7.681 21.136 1.00 72.75 271 LEU A CA 1
ATOM 2001 C C . LEU A 1 271 ? 5.300 6.853 22.408 1.00 72.75 271 LEU A C 1
ATOM 2003 O O . LEU A 1 271 ? 5.738 5.709 22.462 1.00 72.75 271 LEU A O 1
ATOM 2007 N N . MET A 1 272 ? 4.555 7.372 23.390 1.00 74.94 272 MET A N 1
ATOM 2008 C CA . MET A 1 272 ? 4.235 6.638 24.620 1.00 74.94 272 MET A CA 1
ATOM 2009 C C . MET A 1 272 ? 3.464 5.339 24.356 1.00 74.94 272 MET A C 1
ATOM 2011 O O . MET A 1 272 ? 3.708 4.348 25.036 1.00 74.94 272 MET A O 1
ATOM 2015 N N . ALA A 1 273 ? 2.558 5.319 23.373 1.00 68.75 273 ALA A N 1
ATOM 2016 C CA . ALA A 1 273 ? 1.816 4.113 22.999 1.00 68.75 273 ALA A CA 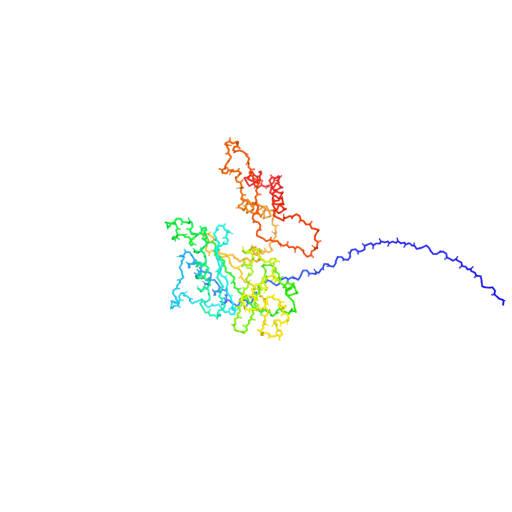1
ATOM 2017 C C . ALA A 1 273 ? 2.697 3.039 22.332 1.00 68.75 273 ALA A C 1
ATOM 2019 O O . ALA A 1 273 ? 2.332 1.865 22.333 1.00 68.75 273 ALA A O 1
ATOM 2020 N N . ARG A 1 274 ? 3.842 3.434 21.762 1.00 65.88 274 ARG A N 1
ATOM 2021 C CA . ARG A 1 274 ? 4.798 2.541 21.088 1.00 65.88 274 ARG A CA 1
ATOM 2022 C C . ARG A 1 274 ? 6.011 2.164 21.934 1.00 65.88 274 ARG A C 1
ATOM 2024 O O . ARG A 1 274 ? 6.715 1.219 21.585 1.00 65.88 274 ARG A O 1
ATOM 2031 N N . CYS A 1 275 ? 6.256 2.870 23.032 1.00 66.88 275 CYS A N 1
ATOM 2032 C CA . CYS A 1 275 ? 7.252 2.479 24.016 1.00 66.88 275 CYS A CA 1
ATOM 2033 C C . CYS A 1 275 ? 6.751 1.247 24.784 1.00 66.88 275 CYS A C 1
ATOM 2035 O O . CYS A 1 275 ? 5.847 1.347 25.615 1.00 66.88 275 CYS A O 1
ATOM 2037 N N . ILE A 1 276 ? 7.350 0.082 24.538 1.00 57.59 276 ILE A N 1
ATOM 2038 C CA . ILE A 1 276 ? 7.087 -1.113 25.346 1.00 57.59 276 ILE A CA 1
ATOM 2039 C C . ILE A 1 276 ? 7.940 -0.993 26.613 1.00 57.59 276 ILE A C 1
ATOM 2041 O O . ILE A 1 276 ? 9.165 -0.870 26.533 1.00 57.59 276 ILE A O 1
ATOM 2045 N N . ARG A 1 277 ? 7.300 -1.013 27.790 1.00 54.28 277 ARG A N 1
ATOM 2046 C CA . ARG A 1 277 ? 8.018 -1.182 29.061 1.00 54.28 277 ARG A CA 1
ATOM 2047 C C . ARG A 1 277 ? 8.472 -2.632 29.154 1.00 54.28 277 ARG A C 1
ATOM 2049 O O . ARG A 1 277 ? 7.634 -3.530 29.224 1.00 54.28 277 ARG A O 1
ATOM 2056 N N . PHE A 1 278 ? 9.779 -2.861 29.181 1.00 44.47 278 PHE A N 1
ATOM 2057 C CA . PHE A 1 278 ? 10.299 -4.167 29.557 1.00 44.47 278 PHE A CA 1
ATOM 2058 C C . PHE A 1 278 ? 10.165 -4.309 31.075 1.00 44.47 278 PHE A C 1
ATOM 2060 O O . PHE A 1 278 ? 10.774 -3.557 31.836 1.00 44.47 278 PHE A O 1
ATOM 2067 N N . SER A 1 279 ? 9.347 -5.255 31.533 1.00 45.16 279 SER A N 1
ATOM 2068 C CA . SER A 1 279 ? 9.421 -5.693 32.924 1.00 45.16 279 SER A CA 1
ATOM 2069 C C . SER A 1 279 ? 10.657 -6.577 33.044 1.00 45.16 279 SER A C 1
ATOM 2071 O O . SER A 1 279 ? 10.734 -7.617 32.396 1.00 45.16 279 SER A O 1
ATOM 2073 N N . ALA A 1 280 ? 11.635 -6.166 33.850 1.00 47.44 280 ALA A N 1
ATOM 2074 C CA . ALA A 1 280 ? 12.830 -6.954 34.146 1.00 47.44 280 ALA A CA 1
ATOM 2075 C C . ALA A 1 280 ? 12.533 -8.138 35.093 1.00 47.44 280 ALA A C 1
ATOM 2077 O O . ALA A 1 280 ? 13.374 -8.512 35.908 1.00 47.44 280 ALA A O 1
ATOM 2078 N N . ALA A 1 281 ? 11.335 -8.726 35.019 1.00 48.75 281 ALA A N 1
ATOM 2079 C CA . ALA A 1 281 ? 11.010 -9.940 35.748 1.00 48.75 281 ALA A CA 1
ATOM 2080 C C . ALA A 1 281 ? 11.789 -11.107 35.120 1.00 48.75 281 ALA A C 1
ATOM 2082 O O . ALA A 1 281 ? 11.381 -11.689 34.116 1.00 48.75 281 ALA A O 1
ATOM 2083 N N . SER A 1 282 ? 12.956 -11.404 35.692 1.00 42.81 282 SER A N 1
ATOM 2084 C CA . SER A 1 282 ? 13.724 -12.609 35.388 1.00 42.81 282 SER A CA 1
ATOM 2085 C C . SER A 1 282 ? 12.882 -13.845 35.746 1.00 42.81 282 SER A C 1
ATOM 2087 O O . SER A 1 282 ? 12.424 -13.921 36.887 1.00 42.81 282 SER A O 1
ATOM 2089 N N . PRO A 1 283 ? 12.677 -14.818 34.836 1.00 51.84 283 PRO A N 1
ATOM 2090 C CA . PRO A 1 283 ? 11.906 -16.022 35.146 1.00 51.84 283 PRO A CA 1
ATOM 2091 C C . PRO A 1 283 ? 12.559 -16.932 36.203 1.00 51.84 283 PRO A C 1
ATOM 2093 O O . PRO A 1 283 ? 11.860 -17.751 36.786 1.00 51.84 283 PRO A O 1
ATOM 2096 N N . ASP A 1 284 ? 13.857 -16.758 36.493 1.00 53.75 284 ASP A N 1
ATOM 2097 C CA . ASP A 1 284 ? 14.642 -17.674 37.340 1.00 53.75 284 ASP A CA 1
ATOM 2098 C C . ASP A 1 284 ? 15.379 -16.986 38.515 1.00 53.75 284 ASP A C 1
ATOM 2100 O O . ASP A 1 284 ? 16.329 -17.535 39.076 1.00 53.75 284 ASP A O 1
ATOM 2104 N N . GLY A 1 285 ? 14.986 -15.767 38.903 1.00 46.84 285 GLY A N 1
ATOM 2105 C CA . GLY A 1 285 ? 15.587 -15.056 40.042 1.00 46.84 285 GLY A CA 1
ATOM 2106 C C . GLY A 1 285 ? 14.781 -15.224 41.338 1.00 46.84 285 GLY A C 1
ATOM 2107 O O . GLY A 1 285 ? 13.566 -15.042 41.296 1.00 46.84 285 GLY A O 1
ATOM 2108 N N . PRO A 1 286 ? 15.403 -15.522 42.500 1.00 45.75 286 PRO A N 1
ATOM 2109 C CA . PRO A 1 286 ? 14.701 -15.447 43.778 1.00 45.75 286 PRO A CA 1
ATOM 2110 C C . PRO A 1 286 ? 14.240 -14.005 44.014 1.00 45.75 286 PRO A C 1
ATOM 2112 O O . PRO A 1 286 ? 15.019 -13.083 43.778 1.00 45.75 286 PRO A O 1
ATOM 2115 N N . GLU A 1 287 ? 12.987 -13.847 44.455 1.00 48.62 287 GLU A N 1
ATOM 2116 C CA . GLU A 1 287 ? 12.307 -12.590 44.800 1.00 48.62 287 GLU A CA 1
ATOM 2117 C C . GLU A 1 287 ? 13.276 -11.506 45.306 1.00 48.62 287 GLU A C 1
ATOM 2119 O O . GLU A 1 287 ? 13.621 -11.459 46.487 1.00 48.62 287 GLU A O 1
ATOM 2124 N N . SER A 1 288 ? 13.728 -10.623 44.414 1.00 46.56 288 SER A N 1
ATOM 2125 C CA . SER A 1 288 ? 14.406 -9.388 44.796 1.00 46.56 288 SER A CA 1
ATOM 2126 C C . SER A 1 288 ? 13.727 -8.213 44.098 1.00 46.56 288 SER A C 1
ATOM 2128 O O . SER A 1 288 ? 13.551 -8.196 42.883 1.00 46.56 288 SER A O 1
ATOM 2130 N N . ASP A 1 289 ? 13.239 -7.301 44.938 1.00 45.06 289 ASP A N 1
ATOM 2131 C CA . ASP A 1 289 ? 12.714 -5.961 44.679 1.00 45.06 289 ASP A CA 1
ATOM 2132 C C . ASP A 1 289 ? 12.053 -5.703 43.312 1.00 45.06 289 ASP A C 1
ATOM 2134 O O . ASP A 1 289 ? 12.674 -5.318 42.322 1.00 45.06 289 ASP A O 1
ATOM 2138 N N . ALA A 1 290 ? 10.720 -5.801 43.314 1.00 44.94 290 ALA A N 1
ATOM 2139 C CA . ALA A 1 290 ? 9.799 -5.525 42.208 1.00 44.94 290 ALA A CA 1
ATOM 2140 C C . ALA A 1 290 ? 9.728 -4.044 41.744 1.00 44.94 290 ALA A C 1
ATOM 2142 O O . ALA A 1 290 ? 8.676 -3.586 41.301 1.00 44.94 290 ALA A O 1
ATOM 2143 N N . SER A 1 291 ? 10.812 -3.272 41.837 1.00 48.69 291 SER A N 1
ATOM 2144 C CA . SER A 1 291 ? 10.840 -1.834 41.511 1.00 48.69 291 SER A CA 1
ATOM 2145 C C . SER A 1 291 ? 11.915 -1.420 40.500 1.00 48.69 291 SER A C 1
ATOM 2147 O O . SER A 1 291 ? 12.029 -0.235 40.188 1.00 48.69 291 SER A O 1
ATOM 2149 N N . ALA A 1 292 ? 12.655 -2.365 39.912 1.00 44.44 292 ALA A N 1
ATOM 2150 C CA . ALA A 1 292 ? 13.514 -2.069 38.767 1.00 44.44 292 ALA A CA 1
ATOM 2151 C C . ALA A 1 292 ? 12.673 -1.984 37.4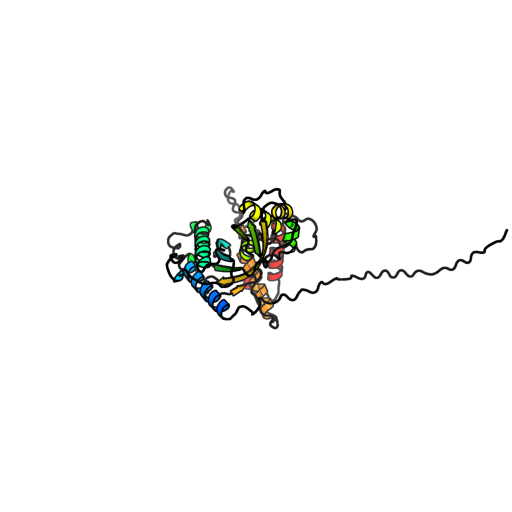78 1.00 44.44 292 ALA A C 1
ATOM 2153 O O . ALA A 1 292 ? 12.480 -2.972 36.767 1.00 44.44 292 ALA A O 1
ATOM 2154 N N . GLU A 1 293 ? 12.143 -0.793 37.185 1.00 47.28 293 GLU A N 1
ATOM 2155 C CA . GLU A 1 293 ? 11.593 -0.482 35.864 1.00 47.28 293 GLU A CA 1
ATOM 2156 C C . GLU A 1 293 ? 12.699 -0.682 34.811 1.00 47.28 293 GLU A C 1
ATOM 2158 O O . GLU A 1 293 ? 13.737 -0.020 34.843 1.00 47.28 293 GLU A O 1
ATOM 2163 N N . GLY A 1 294 ? 12.511 -1.650 33.909 1.00 47.16 294 GLY A N 1
ATOM 2164 C CA . GLY A 1 294 ? 13.448 -1.905 32.819 1.00 47.16 294 GLY A CA 1
ATOM 2165 C C . GLY A 1 294 ? 13.433 -0.775 31.781 1.00 47.16 294 GLY A C 1
ATOM 2166 O O . GLY A 1 294 ? 12.473 -0.001 31.715 1.00 47.16 294 GLY A O 1
ATOM 2167 N N . PRO A 1 295 ? 14.484 -0.661 30.950 1.00 48.25 295 PRO A N 1
ATOM 2168 C CA . PRO A 1 295 ? 14.574 0.390 29.945 1.00 48.25 295 PRO A CA 1
ATOM 2169 C C . PRO A 1 295 ? 13.406 0.312 28.952 1.00 48.25 295 PRO A C 1
ATOM 2171 O O . PRO A 1 295 ? 13.013 -0.765 28.500 1.00 48.25 295 PRO A O 1
ATOM 2174 N N . PHE A 1 296 ? 12.858 1.474 28.596 1.00 47.28 296 PHE A N 1
ATOM 2175 C CA . PHE A 1 296 ? 11.896 1.601 27.505 1.00 47.28 296 PHE A CA 1
ATOM 2176 C C . PHE A 1 296 ? 12.597 1.293 26.185 1.00 47.28 296 PHE A C 1
ATOM 2178 O O . PHE A 1 296 ? 13.658 1.849 25.927 1.00 47.28 296 PHE A O 1
ATOM 2185 N N . ILE A 1 297 ? 12.000 0.460 25.334 1.00 48.75 297 ILE A N 1
ATOM 2186 C CA . ILE A 1 297 ? 12.478 0.258 23.962 1.00 48.75 297 ILE A CA 1
ATOM 2187 C C . ILE A 1 297 ? 11.432 0.832 23.017 1.00 48.75 297 ILE A C 1
ATOM 2189 O O . ILE A 1 297 ? 10.241 0.518 23.109 1.00 48.75 297 ILE A O 1
ATOM 2193 N N . VAL A 1 298 ? 11.886 1.681 22.100 1.00 45.81 298 VAL A N 1
ATOM 2194 C CA . VAL A 1 298 ? 11.053 2.173 21.006 1.00 45.81 298 VAL A CA 1
ATOM 2195 C C . VAL A 1 298 ? 11.234 1.220 19.840 1.00 45.81 298 VAL A C 1
ATOM 2197 O O . VAL A 1 298 ? 12.323 1.133 19.272 1.00 45.81 298 VAL A O 1
ATOM 2200 N N . ALA A 1 299 ? 10.171 0.515 19.461 1.00 42.75 299 ALA A N 1
ATOM 2201 C CA . ALA A 1 299 ? 10.150 -0.225 18.208 1.00 42.75 299 ALA A CA 1
ATOM 2202 C C . ALA A 1 299 ? 10.128 0.789 17.051 1.00 42.75 299 ALA A C 1
ATOM 2204 O O . ALA A 1 299 ? 9.067 1.246 16.624 1.00 42.75 299 ALA A O 1
ATOM 2205 N N . VAL A 1 300 ? 11.307 1.213 16.589 1.00 45.34 300 VAL A N 1
ATOM 2206 C CA . VAL A 1 300 ? 11.417 2.102 15.430 1.00 45.34 300 VAL A CA 1
ATOM 2207 C C . VAL A 1 300 ? 11.404 1.252 14.172 1.00 45.34 300 VAL A C 1
ATOM 2209 O O . VAL A 1 300 ? 12.423 0.686 13.779 1.00 45.34 300 VAL A O 1
ATOM 2212 N N . ALA A 1 301 ? 10.239 1.193 13.534 1.00 40.00 301 ALA A N 1
ATOM 2213 C CA . ALA A 1 301 ? 10.155 0.856 12.127 1.00 40.00 301 ALA A CA 1
ATOM 2214 C C . ALA A 1 301 ? 10.731 2.043 11.338 1.00 40.00 301 ALA A C 1
ATOM 2216 O O . ALA A 1 301 ? 10.105 3.092 11.207 1.00 40.00 301 ALA A O 1
ATOM 2217 N N . ASP A 1 302 ? 11.949 1.840 10.853 1.00 42.00 302 ASP A N 1
ATOM 2218 C CA . ASP A 1 302 ? 12.609 2.557 9.767 1.00 42.00 302 ASP A CA 1
ATOM 2219 C C . ASP A 1 302 ? 13.511 3.776 10.040 1.00 42.00 302 ASP A C 1
ATOM 2221 O O . ASP A 1 302 ? 13.252 4.675 10.843 1.00 42.00 302 ASP A O 1
ATOM 2225 N N . ARG A 1 303 ? 14.631 3.789 9.302 1.00 46.25 303 ARG A N 1
ATOM 2226 C CA . ARG A 1 303 ? 15.719 4.774 9.384 1.00 46.25 303 ARG A CA 1
ATOM 2227 C C . ARG A 1 303 ? 15.727 5.637 8.127 1.00 46.25 303 ARG A C 1
ATOM 2229 O O . ARG A 1 303 ? 16.362 5.296 7.132 1.00 46.25 303 ARG A O 1
ATOM 2236 N N . TRP A 1 304 ? 15.133 6.823 8.201 1.00 38.66 304 TRP A N 1
ATOM 2237 C CA . TRP A 1 304 ? 15.422 7.867 7.220 1.00 38.66 304 TRP A CA 1
ATOM 2238 C C . TRP A 1 304 ? 16.849 8.396 7.442 1.00 38.66 304 TRP A C 1
ATOM 2240 O O . TRP A 1 304 ? 17.147 9.008 8.470 1.00 38.66 304 TRP A O 1
ATOM 2250 N N . ARG A 1 305 ? 17.763 8.159 6.491 1.00 39.84 305 ARG A N 1
ATOM 2251 C CA . ARG A 1 305 ? 19.064 8.843 6.458 1.00 39.84 305 ARG A CA 1
ATOM 2252 C C . ARG A 1 305 ? 18.941 10.099 5.603 1.00 39.84 305 ARG A C 1
ATOM 2254 O O . ARG A 1 305 ? 18.726 10.016 4.396 1.00 39.84 305 ARG A O 1
ATOM 2261 N N . ALA A 1 306 ? 19.139 11.261 6.223 1.00 34.88 306 ALA A N 1
ATOM 2262 C CA . ALA A 1 306 ? 19.392 12.497 5.493 1.00 34.88 306 ALA A CA 1
ATOM 2263 C C . ALA A 1 306 ? 20.553 12.290 4.499 1.00 34.88 306 ALA A C 1
ATOM 2265 O O . ALA A 1 306 ? 21.509 11.580 4.809 1.00 34.88 306 ALA A O 1
ATOM 2266 N N . LYS A 1 307 ? 20.509 12.954 3.335 1.00 35.38 307 LYS A N 1
ATOM 2267 C CA . LYS A 1 307 ? 21.530 12.890 2.261 1.00 35.38 307 LYS A CA 1
ATOM 2268 C C . LYS A 1 307 ? 22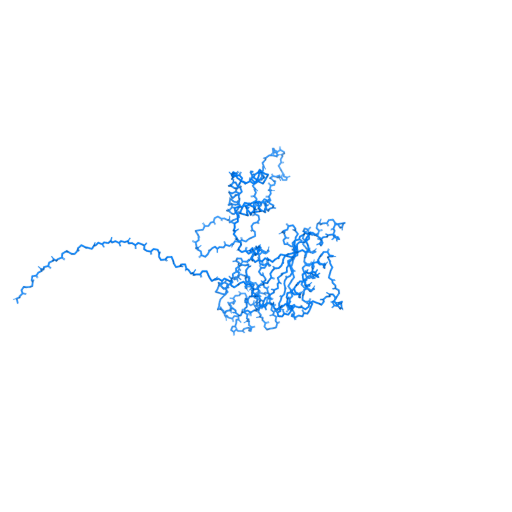.946 13.349 2.672 1.00 35.38 307 LYS A C 1
ATOM 2270 O O . LYS A 1 307 ? 23.833 13.418 1.826 1.00 35.38 307 LYS A O 1
ATOM 2275 N N . THR A 1 308 ? 23.180 13.655 3.945 1.00 32.34 308 THR A N 1
ATOM 2276 C CA . THR A 1 308 ? 24.471 14.098 4.476 1.00 32.34 308 THR A CA 1
ATOM 2277 C C . THR A 1 308 ? 25.138 12.946 5.235 1.00 32.34 308 THR A C 1
ATOM 2279 O O . THR A 1 308 ? 24.510 12.380 6.133 1.00 32.34 308 THR A O 1
ATOM 2282 N N . PRO A 1 309 ? 26.398 12.584 4.933 1.00 32.47 309 PRO A N 1
ATOM 2283 C CA . PRO A 1 309 ? 27.097 11.537 5.668 1.00 32.47 309 PRO A CA 1
ATOM 2284 C C . PRO A 1 309 ? 27.345 11.998 7.110 1.00 32.47 309 PRO A C 1
ATOM 2286 O O . PRO A 1 309 ? 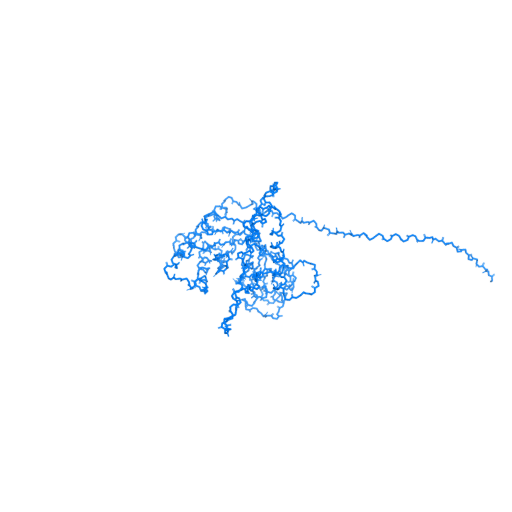28.133 12.908 7.359 1.00 32.47 309 PRO A O 1
ATOM 2289 N N . LEU A 1 310 ? 26.648 11.380 8.063 1.00 35.81 310 LEU A N 1
ATOM 2290 C CA . LEU A 1 310 ? 26.944 11.503 9.489 1.00 35.81 310 LEU A CA 1
ATOM 2291 C C . LEU A 1 310 ? 27.965 10.422 9.901 1.00 35.81 310 LEU A C 1
ATOM 2293 O O . LEU A 1 310 ? 27.971 9.342 9.302 1.00 35.81 310 LEU A O 1
ATOM 2297 N N . PRO A 1 311 ? 28.829 10.698 10.899 1.00 32.03 311 PRO A N 1
ATOM 2298 C CA . PRO A 1 311 ? 29.865 9.771 11.369 1.00 32.03 311 PRO A CA 1
ATOM 2299 C C . PRO A 1 311 ? 29.278 8.445 11.893 1.00 32.03 311 PRO A C 1
ATOM 2301 O O . PRO A 1 311 ? 28.085 8.394 12.198 1.00 32.03 311 PRO A O 1
ATOM 2304 N N . PRO A 1 312 ? 30.083 7.368 11.993 1.00 36.66 312 PRO A N 1
ATOM 2305 C CA . PRO A 1 312 ? 29.607 6.036 12.372 1.00 36.66 312 PRO A CA 1
ATOM 2306 C C . PRO A 1 312 ? 29.019 6.039 13.788 1.00 36.66 312 PRO A C 1
ATOM 2308 O O . PRO A 1 312 ? 29.597 6.615 14.707 1.00 36.66 312 PRO A O 1
ATOM 2311 N N . VAL A 1 313 ? 27.856 5.406 13.957 1.00 38.00 313 VAL A N 1
ATOM 2312 C CA . VAL A 1 313 ? 27.060 5.446 15.193 1.00 38.00 313 VAL A CA 1
ATOM 2313 C C . VAL A 1 313 ? 26.843 4.034 15.726 1.00 38.00 313 VAL A C 1
ATOM 2315 O O . VAL A 1 313 ? 26.709 3.102 14.934 1.00 38.00 313 VAL A O 1
ATOM 2318 N N . GLN A 1 314 ? 26.794 3.928 17.059 1.00 42.00 314 GLN A N 1
ATOM 2319 C CA . GLN A 1 314 ? 26.286 2.806 17.865 1.00 42.00 314 GLN A CA 1
ATOM 2320 C C . GLN A 1 314 ? 25.059 2.106 17.243 1.00 42.00 314 GLN A C 1
ATOM 2322 O O . GLN A 1 314 ? 24.338 2.746 16.466 1.00 42.00 314 GLN A O 1
ATOM 2327 N N . PRO A 1 315 ? 24.791 0.822 17.581 1.00 44.81 315 PRO A N 1
ATOM 2328 C CA . PRO A 1 315 ? 23.611 0.104 17.093 1.00 44.81 315 PRO A CA 1
ATOM 2329 C C . PRO A 1 315 ? 22.368 0.974 17.297 1.00 44.81 315 PRO A C 1
ATOM 2331 O O . PRO A 1 315 ? 22.052 1.390 18.408 1.00 44.81 315 PRO A O 1
ATOM 2334 N N . ALA A 1 316 ? 21.731 1.363 16.188 1.00 50.66 316 ALA A N 1
ATOM 2335 C CA . ALA A 1 3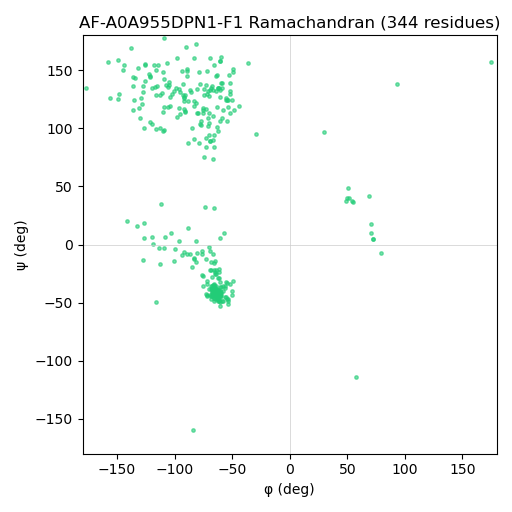16 ? 20.898 2.565 16.173 1.00 50.66 316 ALA A CA 1
ATOM 2336 C C . ALA A 1 316 ? 19.582 2.453 16.964 1.00 50.66 316 ALA A C 1
ATOM 2338 O O . ALA A 1 316 ? 18.860 3.442 17.075 1.00 50.66 316 ALA A O 1
ATOM 2339 N N . ASP A 1 317 ? 19.303 1.291 17.546 1.00 58.31 317 ASP A N 1
ATOM 2340 C CA . ASP A 1 317 ? 18.128 1.043 18.377 1.00 58.31 317 ASP A CA 1
ATOM 2341 C C . ASP A 1 317 ? 18.308 1.692 19.761 1.00 58.31 317 ASP A C 1
ATOM 2343 O O . ASP A 1 317 ? 17.380 2.319 20.274 1.00 58.31 317 ASP A O 1
ATOM 2347 N N . GLU A 1 318 ? 19.534 1.694 20.303 1.00 58.28 318 GLU A N 1
ATOM 2348 C CA . GLU A 1 318 ? 19.878 2.435 21.527 1.00 58.28 318 GLU A CA 1
ATOM 2349 C C . GLU A 1 318 ? 19.815 3.944 21.291 1.00 58.28 318 GLU A C 1
ATOM 2351 O O . GLU A 1 318 ? 19.215 4.679 22.072 1.00 58.28 318 GLU A O 1
ATOM 2356 N N . ARG A 1 319 ? 20.367 4.425 20.170 1.00 62.56 319 ARG A N 1
ATOM 2357 C CA . ARG A 1 319 ? 20.356 5.859 19.847 1.00 62.56 319 ARG A CA 1
ATOM 2358 C C . ARG A 1 319 ? 18.935 6.395 19.690 1.00 62.56 319 ARG A C 1
ATOM 2360 O O . ARG A 1 319 ? 18.627 7.456 20.222 1.00 62.56 319 ARG A O 1
ATOM 2367 N N . ASN A 1 320 ? 18.080 5.701 18.945 1.00 60.44 320 ASN A N 1
ATOM 2368 C CA . ASN A 1 320 ? 16.710 6.156 18.715 1.00 60.44 320 ASN A CA 1
ATOM 2369 C C . ASN A 1 320 ? 15.868 6.093 19.991 1.00 60.44 320 ASN A C 1
ATOM 2371 O O . ASN A 1 320 ? 15.053 6.984 20.235 1.00 60.44 320 ASN A O 1
ATOM 2375 N N . THR A 1 321 ? 16.109 5.082 20.825 1.00 66.06 321 THR A N 1
ATOM 2376 C CA . THR A 1 321 ? 15.522 4.992 22.161 1.00 66.06 321 THR A CA 1
ATOM 2377 C C . THR A 1 321 ? 15.951 6.182 23.016 1.00 66.06 321 THR A C 1
ATOM 2379 O O . THR A 1 321 ? 15.094 6.882 23.547 1.00 66.06 321 THR A O 1
ATOM 2382 N N . LEU A 1 322 ? 17.250 6.496 23.068 1.00 71.19 322 LEU A N 1
ATOM 2383 C CA . LEU A 1 322 ? 17.773 7.653 23.799 1.00 71.19 322 LEU A CA 1
ATOM 2384 C C . LEU A 1 322 ? 17.209 8.979 23.274 1.00 71.19 322 LEU A C 1
ATOM 2386 O O . LEU A 1 322 ? 16.811 9.819 24.072 1.00 71.19 322 LEU A O 1
ATOM 2390 N N . LEU A 1 323 ? 17.110 9.153 21.953 1.00 73.31 323 LEU A N 1
ATOM 2391 C CA . LEU A 1 323 ? 16.517 10.349 21.345 1.00 73.31 323 LEU A CA 1
ATOM 2392 C C . LEU A 1 323 ? 15.024 10.480 21.663 1.00 73.31 323 LEU A C 1
ATOM 2394 O O . LEU A 1 323 ? 14.546 11.584 21.908 1.00 73.31 323 LEU A O 1
ATOM 2398 N N . THR A 1 324 ? 14.286 9.369 21.682 1.00 72.38 324 THR A N 1
ATOM 2399 C CA . THR A 1 324 ? 12.861 9.369 22.039 1.00 72.38 324 THR A CA 1
ATOM 2400 C C . THR A 1 324 ? 12.666 9.673 23.520 1.00 72.38 324 THR A C 1
ATOM 2402 O O . THR A 1 324 ? 11.824 10.498 23.864 1.00 72.38 324 THR A O 1
ATOM 2405 N N . MET A 1 325 ? 13.472 9.064 24.395 1.00 75.50 325 MET A N 1
ATOM 2406 C CA . MET A 1 325 ? 13.480 9.362 25.829 1.00 75.50 325 MET A CA 1
ATOM 2407 C C . MET A 1 325 ? 13.843 10.827 26.087 1.00 75.50 325 MET A C 1
ATOM 2409 O O . MET A 1 325 ? 13.169 11.503 26.859 1.00 75.50 325 MET A O 1
ATOM 2413 N N . GLU A 1 326 ? 14.847 11.360 25.389 1.00 80.62 326 GLU A N 1
ATOM 2414 C CA . GLU A 1 326 ? 15.218 12.771 25.474 1.00 80.62 326 GLU A CA 1
ATOM 2415 C C . GLU A 1 326 ? 14.085 13.689 24.989 1.00 80.62 326 GLU A C 1
ATOM 2417 O O . GLU A 1 326 ? 13.786 14.697 25.632 1.00 80.62 326 GLU A O 1
ATOM 2422 N N . ALA A 1 327 ? 13.420 13.345 23.884 1.00 75.50 327 ALA A N 1
ATOM 2423 C CA . ALA A 1 327 ? 12.287 14.106 23.367 1.00 75.50 327 ALA A CA 1
ATOM 2424 C C . ALA A 1 327 ? 11.103 14.114 24.350 1.00 75.50 327 ALA A C 1
ATOM 2426 O O . ALA A 1 327 ? 10.545 15.182 24.616 1.00 75.50 327 ALA A O 1
ATOM 2427 N N . LEU A 1 328 ? 10.759 12.961 24.935 1.00 78.94 328 LEU A N 1
ATOM 2428 C CA . LEU A 1 328 ? 9.706 12.838 25.949 1.00 78.94 328 LEU A CA 1
ATOM 2429 C C . LEU A 1 328 ? 10.060 13.599 27.232 1.00 78.94 328 LEU A C 1
ATOM 2431 O O . LEU A 1 328 ? 9.219 14.333 27.749 1.00 78.94 328 LEU A O 1
ATOM 2435 N N . ALA A 1 329 ? 11.313 13.530 27.689 1.00 79.75 329 ALA A N 1
ATOM 2436 C CA . ALA A 1 329 ? 11.785 14.292 28.844 1.00 79.75 329 ALA A CA 1
ATOM 2437 C C . ALA A 1 329 ? 11.712 15.811 28.603 1.00 79.75 329 ALA A C 1
ATOM 2439 O O . ALA A 1 329 ? 11.243 16.563 29.463 1.00 79.75 329 ALA A O 1
ATOM 2440 N N . ARG A 1 330 ? 12.113 16.282 27.412 1.00 78.38 330 ARG A N 1
ATOM 2441 C CA . ARG A 1 330 ? 11.987 17.698 27.020 1.00 78.38 330 ARG A CA 1
ATOM 2442 C C . ARG A 1 330 ? 10.527 18.141 26.952 1.00 78.38 330 ARG A C 1
ATOM 2444 O O . ARG A 1 330 ? 10.208 19.227 27.432 1.00 78.38 330 ARG A O 1
ATOM 2451 N N . TYR A 1 331 ? 9.647 17.307 26.398 1.00 82.12 331 TYR A N 1
ATOM 2452 C CA . TYR A 1 331 ? 8.207 17.560 26.376 1.00 82.12 331 TYR A CA 1
ATOM 2453 C C . TYR A 1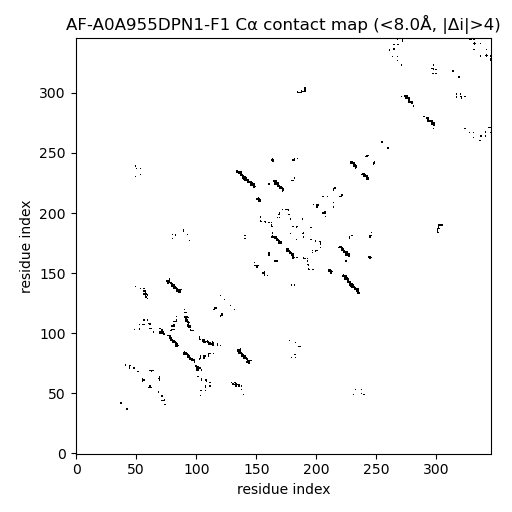 331 ? 7.635 17.654 27.800 1.00 82.12 331 TYR A C 1
ATOM 2455 O O . TYR A 1 331 ? 6.971 18.632 28.133 1.00 82.12 331 TYR A O 1
ATOM 2463 N N . ALA A 1 332 ? 7.973 16.712 28.683 1.00 82.69 332 ALA A N 1
ATOM 2464 C CA . ALA A 1 332 ? 7.494 16.677 30.064 1.00 82.69 332 ALA A CA 1
ATOM 2465 C C . ALA A 1 332 ? 7.960 17.860 30.936 1.00 82.69 332 ALA A C 1
ATOM 2467 O O . ALA A 1 332 ? 7.331 18.178 31.956 1.00 82.69 332 ALA A O 1
ATOM 2468 N N . GLY A 1 333 ? 9.077 18.488 30.560 1.00 81.00 333 GLY A N 1
ATOM 2469 C CA . GLY A 1 333 ? 9.594 19.714 31.166 1.00 81.00 333 GLY A CA 1
ATOM 2470 C C . GLY A 1 333 ? 9.022 21.002 30.565 1.00 81.00 333 GLY A C 1
ATOM 2471 O O . GLY A 1 333 ? 9.272 22.084 31.097 1.00 81.00 333 GLY A O 1
ATOM 2472 N N . HIS A 1 334 ? 8.262 20.925 29.469 1.00 82.50 334 HIS A N 1
ATOM 2473 C CA . HIS A 1 334 ? 7.738 22.109 28.805 1.00 82.50 334 HIS A CA 1
ATOM 2474 C C . HIS A 1 334 ? 6.572 22.712 29.616 1.00 82.50 334 HIS A C 1
ATOM 2476 O O . HIS A 1 334 ? 5.603 22.013 29.912 1.00 82.50 334 HIS A O 1
ATOM 2482 N N . PRO A 1 335 ? 6.580 24.025 29.930 1.00 84.88 335 PRO A N 1
ATOM 2483 C CA . PRO A 1 335 ? 5.605 24.654 30.836 1.00 84.88 335 PRO A CA 1
ATOM 2484 C C . PRO A 1 335 ? 4.164 24.671 30.308 1.00 84.88 335 PRO A C 1
ATOM 2486 O O . PRO A 1 335 ? 3.247 25.077 31.016 1.00 84.88 335 PRO A O 1
ATOM 2489 N N . ARG A 1 336 ? 3.970 24.286 29.046 1.00 81.81 336 ARG A N 1
ATOM 2490 C CA . ARG A 1 336 ? 2.667 24.227 28.374 1.00 81.81 336 ARG A CA 1
ATOM 2491 C C . ARG A 1 336 ? 2.296 22.831 27.889 1.00 81.81 336 ARG A C 1
ATOM 2493 O O . ARG A 1 336 ? 1.322 22.711 27.159 1.00 81.81 336 ARG A O 1
ATOM 2500 N N . ALA A 1 337 ? 3.090 21.814 28.217 1.00 77.25 337 ALA A N 1
ATOM 2501 C CA . ALA A 1 337 ? 2.699 20.445 27.918 1.00 77.25 337 ALA A CA 1
ATOM 2502 C C . ALA A 1 337 ? 1.425 20.097 28.693 1.00 77.25 337 ALA A C 1
ATOM 2504 O O . ALA A 1 337 ? 1.229 20.556 29.825 1.00 77.25 337 ALA A O 1
ATOM 2505 N N . ASN A 1 338 ? 0.563 19.280 28.092 1.00 86.38 338 ASN A N 1
ATOM 2506 C CA . ASN A 1 338 ? -0.593 18.748 28.793 1.00 86.38 338 ASN A CA 1
ATOM 2507 C C . ASN A 1 338 ? -0.133 18.032 30.072 1.00 86.38 338 ASN A C 1
ATOM 2509 O O . ASN A 1 338 ? 0.691 17.122 30.013 1.00 86.38 338 ASN A O 1
ATOM 2513 N N . ALA A 1 339 ? -0.665 18.427 31.231 1.00 81.06 339 ALA A N 1
ATOM 2514 C CA . ALA A 1 339 ? -0.182 17.935 32.520 1.00 81.06 339 ALA A CA 1
ATOM 2515 C C . ALA A 1 339 ? -0.265 16.403 32.656 1.00 81.06 339 ALA A C 1
ATOM 2517 O O . ALA A 1 339 ? 0.634 15.793 33.232 1.00 81.06 339 ALA A O 1
ATOM 2518 N N . ALA A 1 340 ? -1.303 15.773 32.095 1.00 77.31 340 ALA A N 1
ATOM 2519 C CA . ALA A 1 340 ? -1.466 14.323 32.136 1.00 77.31 340 ALA A CA 1
ATOM 2520 C C . ALA A 1 340 ? -0.474 13.609 31.204 1.00 77.31 340 ALA A C 1
ATOM 2522 O O . ALA A 1 340 ? 0.132 12.615 31.599 1.00 77.31 340 ALA A O 1
ATOM 2523 N N . ALA A 1 341 ? -0.266 14.124 29.990 1.00 68.94 341 ALA A N 1
ATOM 2524 C CA . ALA A 1 341 ? 0.719 13.571 29.062 1.00 68.94 341 ALA A CA 1
ATOM 2525 C C . ALA A 1 341 ? 2.156 13.779 29.569 1.00 68.94 341 ALA A C 1
ATOM 2527 O O . ALA A 1 341 ? 2.956 12.849 29.547 1.00 68.94 341 ALA A O 1
ATOM 2528 N N . ALA A 1 342 ? 2.459 14.961 30.108 1.00 74.50 342 ALA A N 1
ATOM 2529 C CA . ALA A 1 342 ? 3.740 15.276 30.728 1.00 74.50 342 ALA A CA 1
ATOM 2530 C C . ALA A 1 342 ? 4.029 14.375 31.934 1.00 74.50 342 ALA A C 1
ATOM 2532 O O . ALA A 1 342 ? 5.158 13.930 32.091 1.00 74.50 342 ALA A O 1
ATOM 2533 N N . ALA A 1 343 ? 3.023 14.071 32.762 1.00 80.75 343 ALA A N 1
ATOM 2534 C CA . ALA A 1 343 ? 3.177 13.144 33.881 1.00 80.75 343 ALA A CA 1
ATOM 2535 C C . ALA A 1 343 ? 3.466 11.705 33.426 1.00 80.75 343 ALA A C 1
ATOM 2537 O O . ALA A 1 343 ? 4.230 11.019 34.088 1.00 80.75 343 ALA A O 1
ATOM 2538 N N . ARG A 1 344 ? 2.886 11.258 32.303 1.00 73.62 344 ARG A N 1
ATOM 2539 C CA . ARG A 1 344 ? 3.141 9.922 31.726 1.00 73.62 344 ARG A CA 1
ATOM 2540 C C . ARG A 1 344 ? 4.484 9.810 31.001 1.00 73.62 344 ARG A C 1
ATOM 2542 O O . ARG A 1 344 ? 4.991 8.704 30.859 1.00 73.62 344 ARG A O 1
ATOM 2549 N N . ALA A 1 345 ? 5.002 10.931 30.503 1.00 73.50 345 ALA A N 1
ATOM 2550 C CA . ALA A 1 345 ? 6.277 11.017 29.797 1.00 73.50 345 ALA A CA 1
ATOM 2551 C C . ALA A 1 345 ? 7.496 11.133 30.736 1.00 73.50 345 ALA A C 1
ATOM 2553 O O . ALA A 1 345 ? 8.622 11.010 30.256 1.00 73.50 345 ALA A O 1
ATOM 2554 N N . ARG A 1 346 ? 7.276 11.404 32.032 1.00 80.50 346 ARG A N 1
ATOM 2555 C CA . ARG A 1 346 ? 8.296 11.318 33.092 1.00 80.50 346 ARG A CA 1
ATOM 2556 C C . ARG A 1 346 ? 8.452 9.882 33.558 1.00 80.50 346 ARG A C 1
ATOM 2558 O O . ARG A 1 346 ? 9.606 9.539 33.876 1.00 80.50 346 ARG A O 1
#

Secondary structure (DSSP, 8-state):
--PPPP------------------------PPPS-TTS-HHHHHHHHHHHHHHHHHHHTT-PPPTTSGGG----TT---EEEEEEETTEEEEEEEE-S-STTHHHHHHHHHHHHHHHSHHHHTS-HHHHTTTGGGEEEEEEEEEEEEE---SSHHHHHTT--TTTEEEEEEETTEEEEE-HHHHHHHT-GGGHHHHHHHHHHHTT--TT--HHHHHHHS-EEEEEEEEEEEEE-TT--S-EEEETTEE--------HHHHHHHHHHHHHHHHHHEEEEE---TT-----TT-EEEEEE--------SS-PPP-S-HHHHHHHHHHHHHHHHHT-TTS-HHHHHHH-

Foldseek 3Di:
DDDDDDDDDDDDDDPPPDPPPPPPPPPPPPPDDPDPPCPPVQVVLVLLLLLLLLVCLQQLHFDDPPDPSLFRQHPQFQKKKKWKDAPLATQFMAMAGPNGRRRSRRGSVRRSVSNCVGPVLVPDPPVCNSRVSLRIKMKMWTWHDKAFQDDQFLVSSCVVQDQLFKKKWKDFPPDIDIDDNVNCQNQLNSQPRSVVVLVNCVVVVHDSPHGPNRCVVPGVMTMIMTGIFMWIAHRPGPDIFTDGSNHGPDDDDPPDPVNVLVVLQVVLVVQLSQFDWDQPPDPPDDDDDSPPGDQTWGPDSYDDDDPDDDDDDDPCRVVVSVVSLVSLQVLLPDPPHDVVSSVSSD

Mean predicted aligned error: 13.38 Å

Nearest PDB structures (foldseek):
  1vaj-assembly1_A  TM=6.239E-01  e=1.957E-09  Pyrococcus horikoshii
  1zq7-assembly1_A  TM=5.629E-01  e=1.165E-09  Methanosarcina mazei
  1zq7-assembly1_D  TM=5.567E-01  e=1.847E-09  Methanosarcina mazei
  1wsc-assembly1_A  TM=4.480E-01  e=3.492E-08  Sulfurisphaera tokodaii
  1wsc-assembly2_B  TM=4.180E-01  e=7.850E-07  Sulfurisphaera tokodaii